Protein AF-A0AAN9AHF3-F1 (afdb_monomer)

Solvent-accessible surface area (backbone atoms only — not comparable to full-atom values): 17669 Å² total; per-residue (Å²): 128,78,60,32,82,36,12,38,41,91,81,60,84,48,74,90,72,57,62,94,90,68,71,60,62,44,14,82,33,26,31,66,82,30,13,76,37,43,30,90,38,18,11,52,75,29,61,89,39,86,40,11,33,41,76,30,71,34,31,43,40,14,20,54,90,47,54,42,42,32,39,46,73,81,27,42,29,54,43,15,82,34,22,32,68,53,30,9,78,40,52,32,88,34,19,11,48,77,30,62,87,42,85,37,10,28,42,73,28,71,32,27,61,82,23,18,66,47,49,54,30,40,53,75,80,29,40,30,47,46,38,92,61,32,31,64,53,30,8,78,35,46,33,90,99,48,81,68,82,57,74,66,82,40,48,47,54,37,42,79,16,25,30,94,85,73,40,80,42,61,57,48,71,53,55,90,75,40,65,69,54,54,99,82,37,30,17,49,32,23,85,90,36,37,44,42,33,39,82,46,77,38,86,59,70,44,40,27,36,50,40,36,38,36,28,24,81,50,94,56,67,44,69,32,39,40,38,38,40,54,76,51,86,91,54,73,71,48,76,45,62,42,78,47,54,54,37,99,42,69,42,78,42,67,52,34,50,78,97,44,94,48,70,48,74,41,81,43,60,59,42,50,34,38,41,34,40,38,31,66,51,74,34,38,33,38,43,40,32,63,42,56,48,89,47,55,72,93,77,63,54,73,63,50,55,46,51,60,46,53,52,69,46,32,75,74,42,56,54,52,60,50,46,57,57,52,58,65,66,74,74,117

Radius of gyration: 30.38 Å; Cα contacts (8 Å, |Δi|>4): 761; chains: 1; bounding box: 94×44×79 Å

Structure (mmCIF, N/CA/C/O backbone):
data_AF-A0AAN9AHF3-F1
#
_entry.id   AF-A0AAN9AHF3-F1
#
loop_
_atom_site.group_PDB
_atom_site.id
_atom_site.type_symbol
_atom_site.label_atom_id
_atom_site.label_alt_id
_atom_site.label_comp_id
_atom_site.label_asym_id
_atom_site.label_entity_id
_atom_site.label_seq_id
_atom_site.pdbx_PDB_ins_code
_atom_site.Cartn_x
_atom_site.Cartn_y
_atom_site.Cartn_z
_atom_site.occupancy
_atom_site.B_iso_or_equiv
_atom_site.auth_seq_id
_atom_site.auth_comp_id
_atom_site.auth_asym_id
_atom_site.auth_atom_id
_atom_site.pdbx_PDB_model_num
ATOM 1 N N . CYS A 1 1 ? 46.904 0.719 -27.835 1.00 70.06 1 CYS A N 1
ATOM 2 C CA . CYS A 1 1 ? 45.548 0.600 -28.401 1.00 70.06 1 CYS A CA 1
ATOM 3 C C . CYS A 1 1 ? 44.937 -0.691 -27.857 1.00 70.06 1 CYS A C 1
ATOM 5 O O . CYS A 1 1 ? 45.588 -1.726 -27.896 1.00 70.06 1 CYS A O 1
ATOM 7 N N . ASN A 1 2 ? 43.781 -0.592 -27.202 1.00 82.88 2 ASN A N 1
ATOM 8 C CA . ASN A 1 2 ? 43.152 -1.644 -26.391 1.00 82.88 2 ASN A CA 1
ATOM 9 C C . ASN A 1 2 ? 41.671 -1.805 -26.774 1.00 82.88 2 ASN A C 1
ATOM 11 O O . ASN A 1 2 ? 40.798 -1.748 -25.913 1.00 82.88 2 ASN A O 1
ATOM 15 N N . CYS A 1 3 ? 41.399 -1.940 -28.075 1.00 87.38 3 CYS A N 1
ATOM 16 C CA . CYS A 1 3 ? 40.040 -2.045 -28.601 1.00 87.38 3 CYS A CA 1
ATOM 17 C C . CYS A 1 3 ? 39.326 -3.317 -28.119 1.00 87.38 3 CYS A C 1
ATOM 19 O O . CYS A 1 3 ? 39.932 -4.384 -28.011 1.00 87.38 3 CYS A O 1
ATOM 21 N N . ASN A 1 4 ? 38.020 -3.217 -27.893 1.00 90.00 4 ASN A N 1
ATOM 22 C CA . ASN A 1 4 ? 37.161 -4.334 -27.546 1.00 90.00 4 ASN A CA 1
ATOM 23 C C . ASN A 1 4 ? 36.843 -5.159 -28.810 1.00 90.00 4 ASN A C 1
ATOM 25 O O . ASN A 1 4 ? 36.233 -4.632 -29.745 1.00 90.00 4 ASN A O 1
ATOM 29 N N . PRO A 1 5 ? 37.191 -6.458 -28.846 1.00 89.19 5 PRO A N 1
ATOM 30 C CA . PRO A 1 5 ? 37.004 -7.302 -30.025 1.00 89.19 5 PRO A CA 1
ATOM 31 C C . PRO A 1 5 ? 35.533 -7.529 -30.401 1.00 89.19 5 PRO A C 1
ATOM 33 O O . PRO A 1 5 ? 35.255 -7.963 -31.514 1.00 89.19 5 PRO A O 1
ATOM 36 N N . ALA A 1 6 ? 34.584 -7.280 -29.492 1.00 91.12 6 ALA A N 1
ATOM 37 C CA . ALA A 1 6 ? 33.159 -7.392 -29.794 1.00 91.12 6 ALA A CA 1
ATOM 38 C C . ALA A 1 6 ? 32.611 -6.171 -30.551 1.00 91.12 6 ALA A C 1
ATOM 40 O O . ALA A 1 6 ? 31.637 -6.304 -31.296 1.00 91.12 6 ALA A O 1
ATOM 41 N N . GLY A 1 7 ? 33.231 -5.003 -30.362 1.00 90.81 7 GLY A N 1
ATOM 42 C CA . GLY A 1 7 ? 32.724 -3.720 -30.839 1.00 90.81 7 GLY A CA 1
ATOM 43 C C . GLY A 1 7 ? 33.473 -3.098 -32.007 1.00 90.81 7 GLY A C 1
ATOM 44 O O . GLY A 1 7 ? 32.988 -2.107 -32.543 1.00 90.81 7 GLY A O 1
ATOM 45 N N . VAL A 1 8 ? 34.610 -3.658 -32.422 1.00 92.00 8 VAL A N 1
ATOM 46 C CA . VAL A 1 8 ? 35.329 -3.235 -33.637 1.00 92.00 8 VAL A CA 1
ATOM 47 C C . VAL A 1 8 ? 34.800 -3.925 -34.891 1.00 92.00 8 VAL A C 1
ATOM 49 O O . VAL A 1 8 ? 34.237 -5.019 -34.813 1.00 92.00 8 VAL A O 1
ATOM 52 N N . LEU A 1 9 ? 34.987 -3.291 -36.049 1.00 88.81 9 LEU A N 1
ATOM 53 C CA . LEU A 1 9 ? 34.708 -3.905 -37.349 1.00 88.81 9 LEU A CA 1
ATOM 54 C C . LEU A 1 9 ? 35.599 -5.137 -37.579 1.00 88.81 9 LEU A C 1
ATOM 56 O O . LEU A 1 9 ? 36.765 -5.150 -37.192 1.00 88.81 9 LEU A O 1
ATOM 60 N N . GLU A 1 10 ? 35.075 -6.163 -38.253 1.00 81.06 10 GLU A N 1
ATOM 61 C CA . GLU A 1 10 ? 35.857 -7.369 -38.583 1.00 81.06 10 GLU A CA 1
ATOM 62 C C . GLU A 1 10 ? 37.023 -7.076 -39.541 1.00 81.06 10 GLU A C 1
ATOM 64 O O . GLU A 1 10 ? 38.026 -7.783 -39.537 1.00 81.06 10 GLU A O 1
ATOM 69 N N . THR A 1 11 ? 36.911 -6.007 -40.333 1.00 80.88 11 THR A N 1
ATOM 70 C CA . THR A 1 11 ? 37.939 -5.530 -41.266 1.00 80.88 11 THR A CA 1
ATOM 71 C C . THR A 1 11 ? 39.082 -4.779 -40.584 1.00 80.88 11 THR A C 1
ATOM 73 O O . THR A 1 11 ? 40.087 -4.489 -41.232 1.00 80.88 11 THR A O 1
ATOM 76 N N . PHE A 1 12 ? 38.960 -4.453 -39.294 1.00 78.62 12 PHE A N 1
ATOM 77 C CA . PHE A 1 12 ? 39.978 -3.703 -38.571 1.00 78.62 12 PHE A CA 1
ATOM 78 C C . PHE A 1 12 ? 41.203 -4.592 -38.306 1.00 78.62 12 PHE A C 1
ATOM 80 O O . PHE A 1 12 ? 41.180 -5.473 -37.446 1.00 78.62 12 PHE A O 1
ATOM 87 N N . ALA A 1 13 ? 42.302 -4.333 -39.024 1.00 67.69 13 ALA A N 1
ATOM 88 C CA . ALA A 1 13 ? 43.541 -5.127 -39.021 1.00 67.69 13 ALA A CA 1
ATOM 89 C C . ALA A 1 13 ? 44.344 -5.090 -37.699 1.00 67.69 13 ALA A C 1
ATOM 91 O O . ALA A 1 13 ? 45.477 -5.577 -37.637 1.00 67.69 13 ALA A O 1
ATOM 92 N N . GLY A 1 14 ? 43.765 -4.521 -36.641 1.00 69.75 14 GLY A N 1
ATOM 93 C CA . GLY A 1 14 ? 44.328 -4.470 -35.303 1.00 69.75 14 GLY A CA 1
ATOM 94 C C . GLY A 1 14 ? 45.298 -3.311 -35.074 1.00 69.75 14 GLY A C 1
ATOM 95 O O . GLY A 1 14 ? 45.835 -2.686 -35.984 1.00 69.75 14 GLY A O 1
ATOM 96 N N . CYS A 1 15 ? 45.560 -3.058 -33.795 1.00 68.62 15 CYS A N 1
ATOM 97 C CA . CYS A 1 15 ? 46.370 -1.944 -33.305 1.00 68.62 15 CYS A CA 1
ATOM 98 C C . CYS A 1 15 ? 47.837 -1.927 -33.779 1.00 68.62 15 CYS A C 1
ATOM 100 O O . CYS A 1 15 ? 48.516 -0.932 -33.558 1.00 68.62 15 CYS A O 1
ATOM 102 N N . GLY A 1 16 ? 48.342 -3.023 -34.357 1.00 67.06 16 GLY A N 1
ATOM 103 C CA . GLY A 1 16 ? 49.704 -3.105 -34.896 1.00 67.06 16 GLY A CA 1
ATOM 104 C C . GLY A 1 16 ? 49.861 -2.482 -36.287 1.00 67.06 16 GLY A C 1
ATOM 105 O O . GLY A 1 16 ? 50.983 -2.208 -36.688 1.00 67.06 16 GLY A O 1
ATOM 106 N N . ASN A 1 17 ? 48.749 -2.246 -36.993 1.00 66.50 17 ASN A N 1
ATOM 107 C CA . ASN A 1 17 ? 48.723 -1.715 -38.360 1.00 66.50 17 ASN A CA 1
ATOM 108 C C . ASN A 1 17 ? 48.034 -0.341 -38.461 1.00 66.50 17 ASN A C 1
ATOM 110 O O . ASN A 1 17 ? 47.921 0.203 -39.556 1.00 66.50 17 ASN A O 1
ATOM 114 N N . ALA A 1 18 ? 47.544 0.203 -37.342 1.00 65.50 18 ALA A N 1
ATOM 115 C CA . ALA A 1 18 ? 46.844 1.483 -37.313 1.00 65.50 18 ALA A CA 1
ATOM 116 C C . ALA A 1 18 ? 47.847 2.662 -37.307 1.00 65.50 18 ALA A C 1
ATOM 118 O O . ALA A 1 18 ? 48.801 2.626 -36.523 1.00 65.50 18 ALA A O 1
ATOM 119 N N . PRO A 1 19 ? 47.648 3.702 -38.139 1.00 68.12 19 PRO A N 1
ATOM 120 C CA . PRO A 1 19 ? 48.419 4.942 -38.107 1.00 68.12 19 PRO A CA 1
ATOM 121 C C . PRO A 1 19 ? 48.440 5.604 -36.723 1.00 68.12 19 PRO A C 1
ATOM 123 O O . PRO A 1 19 ? 47.479 5.546 -35.951 1.00 68.12 19 PRO A O 1
ATOM 126 N N . GLU A 1 20 ? 49.545 6.281 -36.412 1.00 63.53 20 GLU A N 1
ATOM 127 C CA . GLU A 1 20 ? 49.699 7.011 -35.157 1.00 63.53 20 GLU A CA 1
ATOM 128 C C . GLU A 1 20 ? 48.687 8.170 -35.084 1.00 63.53 20 GLU A C 1
ATOM 130 O O . GLU A 1 20 ? 48.703 9.081 -35.908 1.00 63.53 20 GLU A O 1
ATOM 135 N N . GLY A 1 21 ? 47.782 8.119 -34.101 1.00 68.31 21 GLY A N 1
ATOM 136 C CA . GLY A 1 21 ? 46.715 9.110 -33.911 1.00 68.31 21 GLY A CA 1
ATOM 137 C C . GLY A 1 21 ? 45.303 8.626 -34.256 1.00 68.31 21 GLY A C 1
ATOM 138 O O . GLY A 1 21 ? 44.343 9.315 -33.906 1.00 68.31 21 GLY A O 1
ATOM 139 N N . GLU A 1 22 ? 45.144 7.441 -34.854 1.00 70.06 22 GLU A N 1
ATOM 140 C CA . GLU A 1 22 ? 43.821 6.878 -35.152 1.00 70.06 22 GLU A CA 1
ATOM 141 C C . GLU A 1 22 ? 43.192 6.137 -33.957 1.00 70.06 22 GLU A C 1
ATOM 143 O O . GLU A 1 22 ? 43.856 5.479 -33.149 1.00 70.06 22 GLU A O 1
ATOM 148 N N . LEU A 1 23 ? 41.870 6.284 -33.824 1.00 72.69 23 LEU A N 1
ATOM 149 C CA . LEU A 1 23 ? 41.037 5.592 -32.837 1.00 72.69 23 LEU A CA 1
ATOM 150 C C . LEU A 1 23 ? 40.563 4.237 -33.390 1.00 72.69 23 LEU A C 1
ATOM 152 O O . LEU A 1 23 ? 40.597 4.004 -34.591 1.00 72.69 23 LEU A O 1
ATOM 156 N N . CYS A 1 24 ? 40.096 3.343 -32.513 1.00 85.69 24 CYS A N 1
ATOM 157 C CA . CYS A 1 24 ? 39.487 2.077 -32.928 1.00 85.69 24 CYS A CA 1
ATOM 158 C C . CYS A 1 24 ? 38.289 2.317 -33.868 1.00 85.69 24 CYS A C 1
ATOM 160 O O . CYS A 1 24 ? 37.426 3.143 -33.561 1.00 85.69 24 CYS A O 1
ATOM 162 N N . GLU A 1 25 ? 38.186 1.554 -34.958 1.00 88.44 25 GLU A N 1
ATOM 163 C CA . GLU A 1 25 ? 37.017 1.601 -35.843 1.00 88.44 25 GLU A CA 1
ATOM 164 C C . GLU A 1 25 ? 35.867 0.765 -35.271 1.00 88.44 25 GLU A C 1
ATOM 166 O O . GLU A 1 25 ? 35.859 -0.468 -35.344 1.00 88.44 25 GLU A O 1
ATOM 171 N N . CYS A 1 26 ? 34.893 1.443 -34.666 1.00 91.38 26 CYS A N 1
ATOM 172 C CA . CYS A 1 26 ? 33.755 0.791 -34.030 1.00 91.38 26 CYS A CA 1
ATOM 173 C C . CYS A 1 26 ? 32.670 0.389 -35.036 1.00 91.38 26 CYS A C 1
ATOM 175 O O . CYS A 1 26 ? 32.407 1.096 -36.009 1.00 91.38 26 CYS A O 1
ATOM 177 N N . LYS A 1 27 ? 31.968 -0.709 -34.737 1.00 94.12 27 LYS A N 1
ATOM 178 C CA . LYS A 1 27 ? 30.713 -1.083 -35.397 1.00 94.12 27 LYS A CA 1
ATOM 179 C C . LYS A 1 27 ? 29.675 0.035 -35.250 1.00 94.12 27 LYS A C 1
ATOM 181 O O . LYS A 1 27 ? 29.710 0.816 -34.299 1.00 94.12 27 LYS A O 1
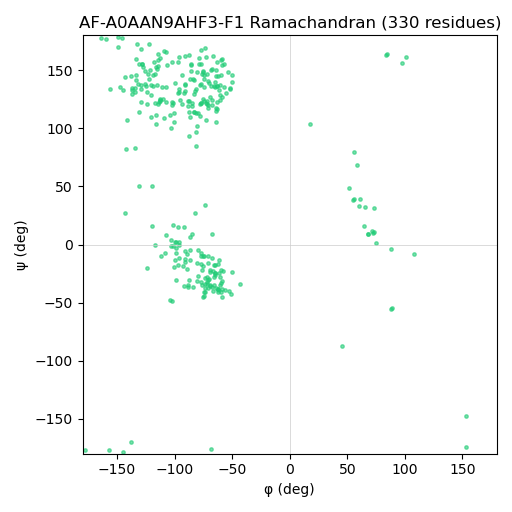ATOM 186 N N . GLU A 1 28 ? 28.716 0.083 -36.171 1.00 95.00 28 GLU A N 1
ATOM 187 C CA . GLU A 1 28 ? 27.787 1.212 -36.333 1.00 95.00 28 GLU A CA 1
ATOM 188 C C . GLU A 1 28 ? 27.047 1.618 -35.046 1.00 95.00 28 GLU A C 1
ATOM 190 O O . GLU A 1 28 ? 26.894 2.809 -34.775 1.00 95.00 28 GLU A O 1
ATOM 195 N N . ARG A 1 29 ? 26.617 0.650 -34.224 1.00 95.56 29 ARG A N 1
ATOM 196 C CA . ARG A 1 29 ? 25.853 0.897 -32.984 1.00 95.56 29 ARG A CA 1
ATOM 197 C C . ARG A 1 29 ? 26.723 0.915 -31.729 1.00 95.56 29 ARG A C 1
ATOM 199 O O . ARG A 1 29 ? 26.210 0.850 -30.615 1.00 95.56 29 ARG A O 1
ATOM 206 N N . VAL A 1 30 ? 28.035 1.025 -31.902 1.00 95.19 30 VAL A N 1
ATOM 207 C CA . VAL A 1 30 ? 29.039 1.007 -30.836 1.00 95.19 30 VAL A CA 1
ATOM 208 C C . VAL A 1 30 ? 29.737 2.370 -30.766 1.00 95.19 30 VAL A C 1
ATOM 210 O O . VAL A 1 30 ? 29.807 3.124 -31.741 1.00 95.19 30 VAL A O 1
ATOM 213 N N . THR A 1 31 ? 30.191 2.737 -29.575 1.00 93.62 31 THR A N 1
ATOM 214 C CA . THR A 1 31 ? 30.882 3.984 -29.253 1.00 93.62 31 THR A CA 1
ATOM 215 C C . THR A 1 31 ? 31.933 3.751 -28.164 1.00 93.62 31 THR A C 1
ATOM 217 O O . THR A 1 31 ? 32.085 2.650 -27.630 1.00 93.62 31 THR A O 1
ATOM 220 N N . GLY A 1 32 ? 32.666 4.807 -27.822 1.00 91.12 32 GLY A N 1
ATOM 221 C CA . GLY A 1 32 ? 33.765 4.771 -26.865 1.00 91.12 32 GLY A CA 1
ATOM 222 C C . GLY A 1 32 ? 35.122 4.648 -27.549 1.00 91.12 32 GLY A C 1
ATOM 223 O O . GLY A 1 32 ? 35.248 4.160 -28.669 1.00 91.12 32 GLY A O 1
ATOM 224 N N . ARG A 1 33 ? 36.167 5.098 -26.849 1.00 87.94 33 ARG A N 1
ATOM 225 C CA . ARG A 1 33 ? 37.536 5.170 -27.388 1.00 87.94 33 ARG A CA 1
ATOM 226 C C . ARG A 1 33 ? 38.097 3.800 -27.781 1.00 87.94 33 ARG A C 1
ATOM 228 O O . ARG A 1 33 ? 39.000 3.718 -28.606 1.00 87.94 33 ARG A O 1
ATOM 235 N N . ILE A 1 34 ? 37.564 2.751 -27.161 1.00 89.94 34 ILE A N 1
ATOM 236 C CA . ILE A 1 34 ? 37.951 1.360 -27.371 1.00 89.94 34 ILE A CA 1
ATOM 237 C C . ILE A 1 34 ? 36.785 0.503 -27.881 1.00 89.94 34 ILE A C 1
ATOM 239 O O . ILE A 1 34 ? 36.878 -0.717 -27.831 1.00 89.94 34 ILE A O 1
ATOM 243 N N . CYS A 1 35 ? 35.697 1.106 -28.371 1.00 92.44 35 CYS A N 1
ATOM 244 C CA . CYS A 1 35 ? 34.511 0.396 -28.867 1.00 92.44 35 CYS A CA 1
ATOM 245 C C . CYS A 1 35 ? 33.882 -0.573 -27.849 1.00 92.44 35 CYS A C 1
ATOM 247 O O . CYS A 1 35 ? 33.477 -1.682 -28.189 1.00 92.44 35 CYS A O 1
ATOM 249 N N . ASP A 1 36 ? 33.840 -0.184 -26.579 1.00 92.62 36 ASP A N 1
ATOM 250 C CA . ASP A 1 36 ? 33.355 -0.998 -25.463 1.00 92.62 36 ASP A CA 1
ATOM 251 C C . ASP A 1 36 ? 31.916 -0.687 -25.038 1.00 92.62 36 ASP A C 1
ATOM 253 O O . ASP A 1 36 ? 31.374 -1.404 -24.200 1.00 92.62 36 ASP A O 1
ATOM 257 N N . LYS A 1 37 ? 31.296 0.358 -25.599 1.00 94.50 37 LYS A N 1
ATOM 258 C CA . LYS A 1 37 ? 29.969 0.836 -25.192 1.00 94.50 37 LYS A CA 1
ATOM 259 C C . LYS A 1 37 ? 29.005 0.858 -26.361 1.00 94.50 37 LYS A C 1
ATOM 261 O O . LYS A 1 37 ? 29.391 1.172 -27.481 1.00 94.50 37 LYS A O 1
ATOM 266 N N . CYS A 1 38 ? 27.733 0.596 -26.104 1.00 96.00 38 CYS A N 1
ATOM 267 C CA . CYS A 1 38 ? 26.701 0.812 -27.109 1.00 96.00 38 CYS A CA 1
ATOM 268 C C . CYS A 1 38 ? 26.400 2.309 -27.264 1.00 96.00 38 CYS A C 1
ATOM 270 O O . CYS A 1 38 ? 26.518 3.090 -26.317 1.00 96.00 38 CYS A O 1
ATOM 272 N N . ARG A 1 39 ? 26.029 2.728 -28.478 1.00 95.31 39 ARG A N 1
ATOM 273 C CA . ARG A 1 39 ? 25.460 4.063 -28.704 1.00 95.31 39 ARG A CA 1
ATOM 274 C C . ARG A 1 39 ? 24.128 4.196 -27.947 1.00 95.31 39 ARG A C 1
ATOM 276 O O . ARG A 1 39 ? 23.486 3.177 -27.694 1.00 95.31 39 ARG A O 1
ATOM 283 N N . PRO A 1 40 ? 23.679 5.425 -27.620 1.00 93.50 40 PRO A N 1
ATOM 284 C CA . PRO A 1 40 ? 22.336 5.635 -27.081 1.00 93.50 40 PRO A CA 1
ATOM 285 C C . PRO A 1 40 ? 21.278 4.936 -27.945 1.00 93.50 40 PRO A C 1
ATOM 287 O O . PRO A 1 40 ? 21.434 4.899 -29.165 1.00 93.50 40 PRO A O 1
ATOM 290 N N . LEU A 1 41 ? 20.217 4.424 -27.311 1.00 93.62 41 LEU A N 1
ATOM 291 C CA . LEU A 1 41 ? 19.159 3.585 -27.910 1.00 93.62 41 LEU A CA 1
ATOM 292 C C . LEU A 1 41 ? 19.554 2.122 -28.206 1.00 93.62 41 LEU A C 1
ATOM 294 O O . LEU A 1 41 ? 18.711 1.352 -28.670 1.00 93.62 41 LEU A O 1
ATOM 298 N N . PHE A 1 42 ? 20.788 1.706 -27.892 1.00 95.88 42 PHE A N 1
ATOM 299 C CA . PHE A 1 42 ? 21.261 0.336 -28.104 1.00 95.88 42 PHE A CA 1
ATOM 300 C C . PHE A 1 42 ? 21.891 -0.286 -26.847 1.00 95.88 42 PHE A C 1
ATOM 302 O O . PHE A 1 42 ? 22.412 0.421 -25.987 1.00 95.88 42 PHE A O 1
ATOM 309 N N . TRP A 1 43 ? 21.879 -1.617 -26.759 1.00 96.44 43 TRP A N 1
ATOM 310 C CA . TRP A 1 43 ? 22.406 -2.403 -25.632 1.00 96.44 43 TRP A CA 1
ATOM 311 C C . TRP A 1 43 ? 22.941 -3.768 -26.096 1.00 96.44 43 TRP A C 1
ATOM 313 O O . TRP A 1 43 ? 22.861 -4.093 -27.281 1.00 96.44 43 TRP A O 1
ATOM 323 N N . ASN A 1 44 ? 23.474 -4.572 -25.168 1.00 95.38 44 ASN A N 1
ATOM 324 C CA . ASN A 1 44 ? 23.900 -5.959 -25.416 1.00 95.38 44 ASN A CA 1
ATOM 325 C C . ASN A 1 44 ? 24.972 -6.065 -26.518 1.00 95.38 44 ASN A C 1
ATOM 327 O O . ASN A 1 44 ? 24.731 -6.573 -27.613 1.00 95.38 44 ASN A O 1
ATOM 331 N N . LEU A 1 45 ? 26.175 -5.559 -26.227 1.00 95.75 45 LEU A N 1
ATOM 332 C CA . LEU A 1 45 ? 27.314 -5.637 -27.142 1.00 95.75 45 LEU A CA 1
ATOM 333 C C . LEU A 1 45 ? 27.734 -7.098 -27.381 1.00 95.75 45 LEU A C 1
ATOM 335 O O . LEU A 1 45 ? 28.251 -7.762 -26.481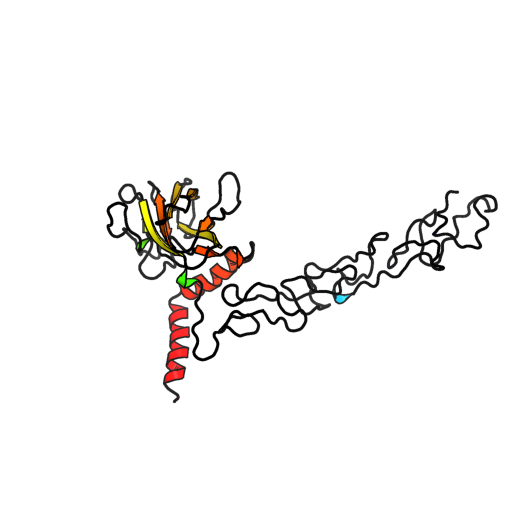 1.00 95.75 45 LEU A O 1
ATOM 339 N N . GLN A 1 46 ? 27.584 -7.575 -28.616 1.00 93.50 46 GLN A N 1
ATOM 340 C CA . GLN A 1 46 ? 27.901 -8.946 -29.009 1.00 93.50 46 GLN A CA 1
ATOM 341 C C . GLN A 1 46 ? 28.875 -9.000 -30.183 1.00 93.50 46 GLN A C 1
ATOM 343 O O . GLN A 1 46 ? 28.708 -8.335 -31.207 1.00 93.50 46 GLN A O 1
ATOM 348 N N . LYS A 1 47 ? 29.870 -9.890 -30.081 1.00 90.81 47 LYS A N 1
ATOM 349 C CA . LYS A 1 47 ? 30.843 -10.112 -31.160 1.00 90.81 47 LYS A CA 1
ATOM 350 C C . LYS A 1 47 ? 30.167 -10.578 -32.453 1.00 90.81 47 LYS A C 1
ATOM 352 O O . LYS A 1 47 ? 30.526 -10.083 -33.515 1.00 90.81 47 LYS A O 1
ATOM 357 N N . GLY A 1 48 ? 29.179 -11.468 -32.342 1.00 90.06 48 GLY A N 1
ATOM 358 C CA . GLY A 1 48 ? 28.443 -12.026 -33.480 1.00 90.06 48 GLY A CA 1
ATOM 359 C C . GLY A 1 48 ? 27.421 -11.083 -34.120 1.00 90.06 48 GLY A C 1
ATOM 360 O O . GLY A 1 48 ? 26.906 -11.404 -35.184 1.00 90.06 48 GLY A O 1
ATOM 361 N N . ASN A 1 49 ? 27.125 -9.928 -33.511 1.00 92.50 49 ASN A N 1
ATOM 362 C CA . ASN A 1 49 ? 26.236 -8.932 -34.102 1.00 92.50 49 ASN A CA 1
ATOM 363 C C . ASN A 1 49 ? 27.047 -8.030 -35.058 1.00 92.50 49 ASN A C 1
ATOM 365 O O . ASN A 1 49 ? 27.960 -7.341 -34.582 1.00 92.50 49 ASN A O 1
ATOM 369 N N . PRO A 1 50 ? 26.738 -7.977 -36.372 1.00 92.06 50 PRO A N 1
ATOM 370 C CA . PRO A 1 50 ? 27.460 -7.135 -37.335 1.00 92.06 50 PRO A CA 1
ATOM 371 C C . PRO A 1 50 ? 27.428 -5.643 -36.981 1.00 92.06 50 PRO A C 1
ATOM 373 O O . PRO A 1 50 ? 28.389 -4.920 -37.224 1.00 92.06 50 PRO A O 1
ATOM 376 N N . LEU A 1 51 ? 26.345 -5.195 -36.341 1.00 94.19 51 LEU A N 1
ATOM 377 C CA . LEU A 1 51 ? 26.164 -3.816 -35.884 1.00 94.19 51 LEU A CA 1
ATOM 378 C C . LEU A 1 51 ? 26.702 -3.591 -34.460 1.00 94.19 51 LEU A C 1
ATOM 380 O O . LEU A 1 51 ? 26.779 -2.454 -33.996 1.00 94.19 51 LEU A O 1
ATOM 384 N N . GLY A 1 52 ? 27.089 -4.665 -33.770 1.00 94.81 52 GLY A N 1
ATOM 385 C CA . GLY A 1 52 ? 27.655 -4.674 -32.424 1.00 94.81 52 GLY A CA 1
ATOM 386 C C . GLY A 1 52 ? 26.594 -4.743 -31.333 1.00 94.81 52 GLY A C 1
ATOM 387 O O . GLY A 1 52 ? 26.623 -5.675 -30.536 1.00 94.81 52 GLY A O 1
ATOM 388 N N . CYS A 1 53 ? 25.646 -3.806 -31.325 1.00 96.50 53 CYS A N 1
ATOM 389 C CA . CYS A 1 53 ? 24.594 -3.719 -30.306 1.00 96.50 53 CYS A CA 1
ATOM 390 C C . CYS A 1 53 ? 23.180 -3.888 -30.885 1.00 96.50 53 CYS A C 1
ATOM 392 O O . CYS A 1 53 ? 22.919 -3.655 -32.071 1.00 96.50 53 CYS A O 1
ATOM 394 N N . GLU A 1 54 ? 22.254 -4.297 -30.027 1.00 95.25 54 GLU A N 1
ATOM 395 C CA . GLU A 1 54 ? 20.834 -4.495 -30.318 1.00 95.25 54 GLU A CA 1
ATOM 396 C C . GLU A 1 54 ? 20.006 -3.278 -29.906 1.00 95.25 54 GLU A C 1
ATOM 398 O O . GLU A 1 54 ? 20.418 -2.494 -29.058 1.00 95.25 54 GLU A O 1
ATOM 403 N N . ASP A 1 55 ? 18.832 -3.107 -30.512 1.00 95.25 55 ASP A N 1
ATOM 404 C CA . ASP A 1 55 ? 17.926 -2.002 -30.185 1.00 95.25 55 ASP A CA 1
ATOM 405 C C . ASP A 1 55 ? 17.303 -2.183 -28.791 1.00 95.25 55 ASP A C 1
ATOM 407 O O . ASP A 1 55 ? 16.911 -3.293 -28.400 1.00 95.25 55 ASP A O 1
ATOM 411 N N . CYS A 1 56 ? 17.200 -1.091 -28.031 1.00 95.19 56 CYS A N 1
ATOM 412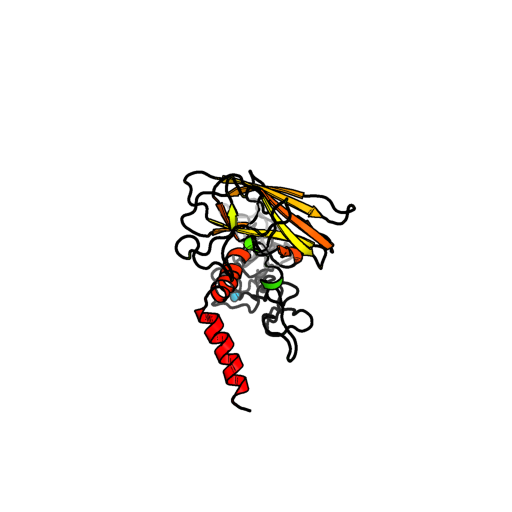 C CA . CYS A 1 56 ? 16.549 -1.092 -26.725 1.00 95.19 56 CYS A CA 1
ATOM 413 C C . CYS A 1 56 ? 15.082 -1.541 -26.822 1.00 95.19 56 CYS A C 1
ATOM 415 O O . CYS A 1 56 ? 14.641 -2.385 -26.032 1.00 95.19 56 CYS A O 1
ATOM 417 N N . GLY A 1 57 ? 14.331 -1.024 -27.798 1.00 95.19 57 GLY A N 1
ATOM 418 C CA . GLY A 1 57 ? 12.902 -1.280 -27.965 1.00 95.19 57 GLY A CA 1
ATOM 419 C C . GLY A 1 57 ? 12.036 -0.726 -26.829 1.00 95.19 57 GLY A C 1
ATOM 420 O O . GLY A 1 57 ? 11.044 -1.359 -26.471 1.00 95.19 57 GLY A O 1
ATOM 421 N N . CYS A 1 58 ? 12.427 0.396 -26.218 1.00 96.19 58 CYS A N 1
ATOM 422 C CA . CYS A 1 58 ? 11.641 1.037 -25.163 1.00 96.19 58 CYS A CA 1
ATOM 423 C C . CYS A 1 58 ? 10.335 1.621 -25.722 1.00 96.19 58 CYS A C 1
ATOM 425 O O . CYS A 1 58 ? 10.340 2.301 -26.746 1.00 96.19 58 CYS A O 1
ATOM 427 N N . SER A 1 59 ? 9.227 1.417 -25.015 1.00 95.81 59 SER A N 1
ATOM 428 C CA . SER A 1 59 ? 7.954 2.080 -25.291 1.00 95.81 59 SER A CA 1
ATOM 429 C C . SER A 1 59 ? 8.033 3.550 -24.888 1.00 95.81 59 SER A C 1
ATOM 431 O O . SER A 1 59 ? 8.303 3.856 -23.726 1.00 95.81 59 SER A O 1
ATOM 433 N N . THR A 1 60 ? 7.769 4.472 -25.814 1.00 93.94 60 THR A N 1
ATOM 434 C CA . THR A 1 60 ? 7.767 5.918 -25.529 1.00 93.94 60 THR A CA 1
ATOM 435 C C . THR A 1 60 ? 6.694 6.279 -24.505 1.00 93.94 60 THR A C 1
ATOM 437 O O . THR A 1 60 ? 6.967 7.031 -23.571 1.00 93.94 60 THR A O 1
ATOM 440 N N . ALA A 1 61 ? 5.519 5.646 -24.597 1.00 94.75 61 ALA A N 1
ATOM 441 C CA . ALA A 1 61 ? 4.400 5.880 -23.691 1.00 94.75 61 ALA A CA 1
ATOM 442 C C . ALA A 1 61 ? 4.733 5.561 -22.226 1.00 94.75 61 ALA A C 1
ATOM 4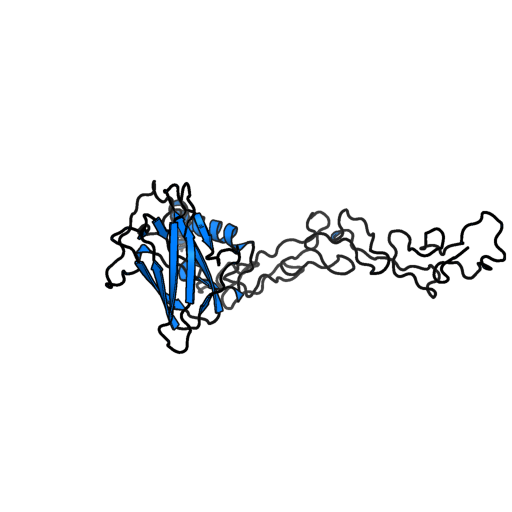44 O O . ALA A 1 61 ? 4.265 6.247 -21.316 1.00 94.75 61 ALA A O 1
ATOM 445 N N . GLY A 1 62 ? 5.556 4.538 -21.989 1.00 94.94 62 GLY A N 1
ATOM 446 C CA . GLY A 1 62 ? 5.926 4.098 -20.648 1.00 94.94 62 GLY A CA 1
ATOM 447 C C . GLY A 1 62 ? 7.303 4.546 -20.174 1.00 94.94 62 GLY A C 1
ATOM 448 O O . GLY A 1 62 ? 7.665 4.236 -19.043 1.00 94.94 62 GLY A O 1
ATOM 449 N N . THR A 1 63 ? 8.062 5.272 -20.996 1.00 95.75 63 THR A N 1
ATOM 450 C CA . THR A 1 63 ? 9.426 5.722 -20.682 1.00 95.75 63 THR A CA 1
ATOM 451 C C . THR A 1 63 ? 9.419 7.177 -20.217 1.00 95.75 63 THR A C 1
ATOM 453 O O . THR A 1 63 ? 8.701 8.018 -20.761 1.00 95.75 63 THR A O 1
ATOM 456 N N . VAL A 1 64 ? 10.214 7.501 -19.197 1.00 93.19 64 VAL A N 1
ATOM 457 C CA . VAL A 1 64 ? 10.321 8.869 -18.671 1.00 93.19 64 VAL A CA 1
ATOM 458 C C . VAL A 1 64 ? 10.834 9.809 -19.764 1.00 93.19 64 VAL A C 1
ATOM 460 O O . VAL A 1 64 ? 11.876 9.573 -20.372 1.00 93.19 64 VAL A O 1
ATOM 463 N N . GLY A 1 65 ? 10.079 10.876 -20.033 1.00 88.19 65 GLY A N 1
ATOM 464 C CA . GLY A 1 65 ? 10.408 11.856 -21.071 1.00 88.19 65 GLY A CA 1
ATOM 465 C C . GLY A 1 65 ? 10.323 11.332 -22.510 1.00 88.19 65 GLY A C 1
ATOM 466 O O . GLY A 1 65 ? 10.767 12.030 -23.414 1.00 88.19 65 GLY A O 1
ATOM 467 N N . GLY A 1 66 ? 9.796 10.120 -22.738 1.00 86.12 66 GLY A N 1
ATOM 468 C CA . GLY A 1 66 ? 9.657 9.532 -24.077 1.00 86.12 66 GLY A CA 1
ATOM 469 C C . GLY A 1 66 ? 10.982 9.165 -24.761 1.00 86.12 66 GLY A C 1
ATOM 470 O O . GLY A 1 66 ? 10.988 8.815 -25.939 1.00 86.12 66 GLY A O 1
ATOM 471 N N . ILE A 1 67 ? 12.112 9.230 -24.048 1.00 87.56 67 ILE A N 1
ATOM 472 C CA . ILE A 1 67 ? 13.441 8.956 -24.606 1.00 87.56 67 ILE A CA 1
ATOM 473 C C . ILE A 1 67 ? 13.718 7.455 -24.521 1.00 87.56 67 ILE A C 1
ATOM 475 O O . ILE A 1 67 ? 13.974 6.939 -23.439 1.00 87.56 67 ILE A O 1
ATOM 479 N N . ALA A 1 68 ? 13.742 6.759 -25.659 1.00 88.62 68 ALA A N 1
ATOM 480 C CA . ALA A 1 68 ? 13.909 5.303 -25.741 1.00 88.62 68 ALA A CA 1
ATOM 481 C C . ALA A 1 68 ? 15.339 4.780 -25.447 1.00 88.62 68 ALA A C 1
ATOM 483 O O . ALA A 1 68 ? 15.791 3.799 -26.038 1.00 88.62 68 ALA A O 1
ATOM 484 N N . THR A 1 69 ? 16.070 5.433 -24.541 1.00 92.56 69 THR A N 1
ATOM 485 C CA . THR A 1 69 ? 17.394 4.999 -24.078 1.00 92.56 69 THR A CA 1
ATOM 486 C C . THR A 1 69 ? 17.244 3.948 -22.981 1.00 92.56 69 THR A C 1
ATOM 488 O O . THR A 1 69 ? 16.376 4.055 -22.114 1.00 92.56 69 THR A O 1
ATOM 491 N N . CYS A 1 70 ? 18.123 2.951 -22.993 1.00 94.62 70 CYS A N 1
ATOM 492 C CA . CYS A 1 70 ? 18.193 1.910 -21.981 1.00 94.62 70 CYS A CA 1
ATOM 493 C C . CYS A 1 70 ? 19.619 1.747 -21.448 1.00 94.62 70 CYS A C 1
ATOM 495 O O . CYS A 1 70 ? 20.572 2.305 -21.996 1.00 94.62 70 CYS A O 1
ATOM 497 N N . ASP A 1 71 ? 19.751 0.996 -20.361 1.00 94.88 71 ASP A N 1
ATOM 498 C CA . ASP A 1 71 ? 21.040 0.577 -19.821 1.00 94.88 71 ASP A CA 1
ATOM 499 C C . ASP A 1 71 ? 21.809 -0.290 -20.835 1.00 94.88 71 ASP A C 1
ATOM 501 O O . ASP A 1 71 ? 21.258 -1.222 -21.423 1.00 94.88 71 ASP A O 1
ATOM 505 N N . ASP A 1 72 ? 23.091 0.012 -21.037 1.00 91.06 72 ASP A N 1
ATOM 506 C CA . ASP A 1 72 ? 23.916 -0.552 -22.113 1.00 91.06 72 ASP A CA 1
ATOM 507 C C . ASP A 1 72 ? 24.183 -2.060 -21.960 1.00 91.06 72 ASP A C 1
ATOM 509 O O . ASP A 1 72 ? 24.445 -2.753 -22.949 1.00 91.06 72 ASP A O 1
ATOM 513 N N . LYS A 1 73 ? 24.077 -2.589 -20.736 1.00 90.12 73 LYS A N 1
ATOM 514 C CA . LYS A 1 73 ? 24.325 -4.000 -20.412 1.00 90.12 73 LYS A CA 1
ATOM 515 C C . LYS A 1 73 ? 23.041 -4.795 -20.235 1.00 90.12 73 LYS A C 1
ATOM 517 O O . LYS A 1 73 ? 22.917 -5.884 -20.786 1.00 90.12 73 LYS A O 1
ATOM 522 N N . THR A 1 74 ? 22.106 -4.276 -19.449 1.00 93.69 74 THR A N 1
ATOM 523 C CA . THR A 1 74 ? 20.863 -4.975 -19.083 1.00 93.69 74 THR A CA 1
ATOM 524 C C . THR A 1 74 ? 19.733 -4.725 -20.075 1.00 93.69 74 THR A C 1
ATOM 526 O O . THR A 1 74 ? 18.774 -5.495 -20.126 1.00 93.69 74 THR A O 1
ATOM 529 N N . GLY A 1 75 ? 19.819 -3.642 -20.852 1.00 94.88 75 GLY A N 1
ATOM 530 C CA . GLY A 1 75 ? 18.762 -3.228 -21.764 1.00 94.88 75 GLY A CA 1
ATOM 531 C C . GLY A 1 75 ? 17.528 -2.679 -21.063 1.00 94.88 75 GLY A C 1
ATOM 532 O O . GLY A 1 75 ? 16.488 -2.556 -21.712 1.00 94.88 75 GLY A O 1
ATOM 533 N N . GLN A 1 76 ? 17.596 -2.400 -19.758 1.00 96.12 76 GLN A N 1
ATOM 534 C CA . GLN A 1 76 ? 16.474 -1.877 -18.985 1.00 96.12 76 GLN A CA 1
ATOM 535 C C . GLN A 1 76 ? 16.212 -0.414 -19.350 1.00 96.12 76 GLN A C 1
ATOM 537 O O . GLN A 1 76 ? 17.086 0.441 -19.218 1.00 96.12 76 GLN A O 1
ATOM 542 N N . CYS A 1 77 ? 14.995 -0.131 -19.804 1.00 96.31 77 CYS A N 1
ATOM 543 C CA . CYS A 1 77 ? 14.521 1.214 -20.101 1.00 96.31 77 CYS A CA 1
ATOM 544 C C . CYS A 1 77 ? 14.125 1.964 -18.817 1.00 96.31 77 CYS A C 1
ATOM 546 O O . CYS A 1 77 ? 13.750 1.356 -17.808 1.00 96.31 77 CYS A O 1
ATOM 548 N N . PHE A 1 78 ? 14.169 3.296 -18.862 1.00 94.75 78 PHE A N 1
ATOM 549 C CA . PHE A 1 78 ? 13.805 4.155 -17.731 1.00 94.75 78 PHE A CA 1
ATOM 550 C C . PHE A 1 78 ? 12.285 4.342 -17.639 1.00 94.75 78 PHE A C 1
ATOM 552 O O . PHE A 1 78 ? 11.731 5.307 -18.163 1.00 94.75 78 PHE A O 1
ATOM 559 N N . CYS A 1 79 ? 11.595 3.405 -16.990 1.00 96.44 79 CYS A N 1
ATOM 560 C CA . CYS A 1 79 ? 10.133 3.401 -16.948 1.00 96.44 79 CYS A CA 1
ATOM 561 C C . CYS A 1 79 ? 9.544 4.509 -16.067 1.00 96.44 79 CYS A C 1
ATOM 563 O O . CYS A 1 79 ? 10.099 4.862 -15.024 1.00 96.44 79 CYS A O 1
ATOM 565 N N . LYS A 1 80 ? 8.374 5.021 -16.467 1.00 96.25 80 LYS A N 1
ATOM 566 C CA . LYS A 1 80 ? 7.508 5.855 -15.627 1.00 96.25 80 LYS A CA 1
ATOM 567 C C . LYS A 1 80 ? 7.095 5.079 -14.371 1.00 96.25 80 LYS A C 1
ATOM 569 O O . LYS A 1 80 ? 7.128 3.849 -14.341 1.00 96.25 80 LYS A O 1
ATOM 574 N N . LYS A 1 81 ? 6.696 5.810 -13.325 1.00 95.38 81 LYS A N 1
ATOM 575 C CA . LYS A 1 81 ? 6.482 5.266 -11.972 1.00 95.38 81 LYS A CA 1
ATOM 576 C C . LYS A 1 81 ? 5.585 4.024 -11.944 1.00 95.38 81 LYS A C 1
ATOM 578 O O . LYS A 1 81 ? 5.934 3.068 -11.251 1.00 95.38 81 LYS A O 1
ATOM 583 N N . ASP A 1 82 ? 4.495 4.023 -12.706 1.00 96.00 82 ASP A N 1
ATOM 584 C CA . ASP A 1 82 ? 3.459 2.986 -12.648 1.00 96.00 82 ASP A CA 1
ATOM 585 C C . ASP A 1 82 ? 3.555 1.967 -13.794 1.00 96.00 82 ASP A C 1
ATOM 587 O O . ASP A 1 82 ? 2.628 1.196 -14.048 1.00 96.00 82 ASP A O 1
ATOM 591 N N . VAL A 1 83 ? 4.709 1.935 -14.460 1.00 96.62 83 VAL A N 1
ATOM 592 C CA . VAL A 1 83 ? 5.031 1.063 -15.591 1.00 96.62 83 VAL A CA 1
ATOM 593 C C . VAL A 1 83 ? 6.209 0.166 -15.209 1.00 96.62 83 VAL A C 1
ATOM 595 O O . VAL A 1 83 ? 7.101 0.568 -14.461 1.00 96.62 83 VAL A O 1
ATOM 598 N N . PHE A 1 84 ? 6.223 -1.067 -15.701 1.00 94.06 84 PHE A N 1
ATOM 599 C CA . PHE A 1 84 ? 7.320 -2.016 -15.522 1.00 94.06 84 PHE A CA 1
ATOM 600 C C . PHE A 1 84 ? 7.616 -2.767 -16.830 1.00 94.06 84 PHE A C 1
ATOM 602 O O . PHE A 1 84 ? 7.106 -2.391 -17.888 1.00 94.06 84 PHE A O 1
ATOM 609 N N . SER A 1 85 ? 8.453 -3.810 -16.746 1.00 95.25 85 SER A N 1
ATOM 610 C CA . SER A 1 85 ? 9.128 -4.555 -17.827 1.00 95.25 85 SER A CA 1
ATOM 611 C C . SER A 1 85 ? 10.427 -3.905 -18.321 1.00 95.25 85 SER A C 1
ATOM 613 O O . SER A 1 85 ? 10.674 -2.714 -18.119 1.00 95.25 85 SER A O 1
ATOM 615 N N . ARG A 1 86 ? 11.249 -4.690 -19.032 1.00 95.44 86 ARG A N 1
ATOM 616 C CA . ARG A 1 86 ? 12.484 -4.205 -19.671 1.00 95.44 86 ARG A CA 1
ATOM 617 C C . ARG A 1 86 ? 12.215 -3.043 -20.627 1.00 95.44 86 ARG A C 1
ATOM 619 O O . ARG A 1 86 ? 13.009 -2.113 -20.687 1.00 95.44 86 ARG A O 1
ATOM 626 N N . ARG A 1 87 ? 11.102 -3.110 -21.366 1.00 96.19 87 ARG A N 1
ATOM 627 C CA . ARG A 1 87 ? 10.729 -2.169 -22.433 1.00 96.19 87 ARG A CA 1
ATOM 628 C C . ARG A 1 87 ? 9.729 -1.101 -21.986 1.00 96.19 87 ARG A C 1
ATOM 630 O O . ARG A 1 87 ? 9.317 -0.296 -22.813 1.00 96.19 87 ARG A O 1
ATOM 637 N N . CYS A 1 88 ? 9.329 -1.078 -20.716 1.00 96.81 88 CYS A N 1
ATOM 638 C CA . CYS A 1 88 ? 8.317 -0.156 -20.195 1.00 96.81 88 CYS A CA 1
ATOM 639 C C . CYS A 1 88 ? 6.983 -0.197 -20.960 1.00 96.81 88 CYS A C 1
ATOM 641 O O . CYS A 1 88 ? 6.367 0.834 -21.206 1.00 96.81 88 CYS A O 1
ATOM 643 N N . ASN A 1 89 ? 6.542 -1.376 -21.392 1.00 95.62 89 ASN A N 1
ATOM 644 C CA . ASN A 1 89 ? 5.296 -1.546 -22.143 1.00 95.62 89 ASN A CA 1
ATOM 645 C C . ASN A 1 89 ? 4.177 -2.207 -21.322 1.00 95.62 89 ASN A C 1
ATOM 647 O O . ASN A 1 89 ? 3.140 -2.542 -21.886 1.00 95.62 89 ASN A O 1
ATOM 651 N N . GLU A 1 90 ? 4.372 -2.397 -20.016 1.00 95.81 90 GLU A N 1
ATOM 652 C CA . GLU A 1 90 ? 3.422 -3.085 -19.142 1.00 95.81 90 GLU A CA 1
ATOM 653 C C . GLU A 1 90 ? 3.115 -2.247 -17.898 1.00 95.81 90 GLU A C 1
ATOM 655 O O . GLU A 1 90 ? 4.013 -1.675 -17.283 1.00 95.81 90 GLU A O 1
ATOM 660 N N . CYS A 1 91 ? 1.843 -2.175 -17.505 1.00 96.38 91 CYS A N 1
ATOM 661 C CA . CYS A 1 91 ? 1.428 -1.493 -16.279 1.00 96.38 91 CYS A CA 1
ATOM 662 C C . CYS A 1 91 ? 1.720 -2.346 -15.047 1.00 96.38 91 CYS A C 1
ATOM 664 O O . CYS A 1 91 ? 1.454 -3.552 -15.048 1.00 96.38 91 CYS A O 1
ATOM 666 N N . LYS A 1 92 ? 2.214 -1.719 -13.976 1.00 95.19 92 LYS A N 1
ATOM 667 C CA . LYS A 1 92 ? 2.414 -2.387 -12.683 1.00 95.19 92 LYS A CA 1
ATOM 668 C C . LYS A 1 92 ? 1.109 -2.958 -12.135 1.00 95.19 92 LYS A C 1
ATOM 670 O O . LYS A 1 92 ? 0.007 -2.594 -12.544 1.00 95.19 92 LYS A O 1
ATOM 675 N N . ASP A 1 93 ? 1.217 -3.920 -11.230 1.00 92.12 93 ASP A N 1
ATOM 676 C CA . ASP A 1 93 ? 0.049 -4.391 -10.485 1.00 92.12 93 ASP A CA 1
ATOM 677 C C . ASP A 1 93 ? -0.556 -3.235 -9.686 1.00 92.12 93 ASP A C 1
ATOM 679 O O . ASP A 1 93 ? 0.163 -2.391 -9.155 1.00 92.12 93 ASP A O 1
ATOM 683 N N . GLY A 1 94 ? -1.886 -3.136 -9.698 1.00 91.19 94 GLY A N 1
ATOM 684 C CA . GLY A 1 94 ? -2.589 -1.957 -9.189 1.00 91.19 94 GLY A CA 1
ATOM 685 C C . GLY A 1 94 ? -2.801 -0.829 -10.201 1.00 91.19 94 GLY A C 1
ATOM 686 O O . GLY A 1 94 ? -3.487 0.137 -9.862 1.00 91.19 94 GLY A O 1
ATOM 687 N N . THR A 1 95 ? -2.289 -0.940 -11.436 1.00 94.88 95 THR A N 1
ATOM 688 C CA . THR A 1 95 ? -2.510 0.048 -12.504 1.00 94.88 95 THR A CA 1
ATOM 689 C C . THR A 1 95 ? -2.884 -0.586 -13.852 1.00 94.88 95 THR A C 1
ATOM 691 O O . THR A 1 95 ? -2.660 -1.774 -14.097 1.00 94.88 95 THR A O 1
ATOM 694 N N . TYR A 1 96 ? -3.498 0.205 -14.734 1.00 96.81 96 TYR A N 1
ATOM 695 C CA . TYR A 1 96 ? -4.006 -0.216 -16.042 1.00 96.81 96 TYR A CA 1
ATOM 696 C C . TYR A 1 96 ? -3.938 0.922 -17.071 1.00 96.81 96 TYR A C 1
ATOM 698 O O . TYR A 1 96 ? -3.703 2.072 -16.711 1.00 96.81 96 TYR A O 1
ATOM 706 N N . ASN A 1 97 ? -4.172 0.604 -18.346 1.00 95.88 97 ASN A N 1
ATOM 707 C CA . ASN A 1 97 ? -4.288 1.555 -19.455 1.00 95.88 97 ASN A CA 1
ATOM 708 C C . ASN A 1 97 ? -3.067 2.486 -19.610 1.00 95.88 97 ASN A C 1
ATOM 710 O O . ASN A 1 97 ? -3.084 3.643 -19.187 1.00 95.88 97 ASN A O 1
ATOM 714 N N . LEU A 1 98 ? -2.001 1.962 -20.225 1.00 96.31 98 LEU A N 1
ATOM 715 C CA . LEU A 1 98 ? -0.774 2.711 -20.503 1.00 96.31 98 LEU A CA 1
ATOM 716 C C . LEU A 1 98 ? -1.042 3.876 -21.470 1.00 96.31 98 LEU A C 1
ATOM 718 O O . LEU A 1 98 ? -1.476 3.673 -22.602 1.00 96.31 98 LEU A O 1
ATOM 722 N N . GLN A 1 99 ? -0.715 5.084 -21.028 1.00 94.19 99 GLN A N 1
ATOM 723 C CA . GLN A 1 99 ? -0.967 6.353 -21.693 1.00 94.19 99 GLN A CA 1
ATOM 724 C C . GLN A 1 99 ? 0.314 7.191 -21.776 1.00 94.19 99 GLN A C 1
ATOM 726 O O . GLN A 1 99 ? 1.064 7.345 -20.807 1.00 94.19 99 GLN A O 1
ATOM 731 N N . GLU A 1 100 ? 0.577 7.746 -22.957 1.00 93.06 100 GLU A N 1
ATOM 732 C CA . GLU A 1 100 ? 1.776 8.550 -23.211 1.00 93.06 100 GLU A CA 1
ATOM 733 C C . GLU A 1 100 ? 1.725 9.912 -22.509 1.00 93.06 100 GLU A C 1
ATOM 735 O O . GLU A 1 100 ? 2.731 10.355 -21.949 1.00 93.06 100 GLU A O 1
ATOM 740 N N . ASP A 1 101 ? 0.544 10.521 -22.458 1.00 93.19 101 ASP A N 1
ATOM 741 C CA . ASP A 1 101 ? 0.241 11.800 -21.813 1.00 93.19 101 ASP A CA 1
ATOM 742 C C . ASP A 1 101 ? 0.163 11.711 -20.280 1.00 93.19 101 ASP A C 1
ATOM 744 O O . ASP A 1 101 ? 0.324 12.713 -19.582 1.00 93.19 101 ASP A O 1
ATOM 748 N N . ASN A 1 102 ? -0.004 10.508 -19.728 1.00 93.38 102 ASN A N 1
ATOM 749 C CA . ASN A 1 102 ? 0.010 10.293 -18.288 1.00 93.38 102 ASN A CA 1
ATOM 750 C C . ASN A 1 102 ? 1.452 10.311 -17.744 1.00 93.38 102 ASN A C 1
ATOM 752 O O . ASN A 1 102 ? 2.286 9.479 -18.113 1.00 93.38 102 ASN A O 1
ATOM 756 N N . ILE A 1 103 ? 1.744 11.217 -16.805 1.00 93.44 103 ILE A N 1
ATOM 757 C CA . ILE A 1 103 ? 3.069 11.355 -16.170 1.00 93.44 103 ILE A CA 1
ATOM 758 C C . ILE A 1 103 ? 3.523 10.094 -15.418 1.00 93.44 103 ILE A C 1
ATOM 760 O O . ILE A 1 103 ? 4.721 9.828 -15.322 1.00 93.44 103 ILE A O 1
ATOM 764 N N . PHE A 1 104 ? 2.581 9.294 -14.919 1.00 94.06 104 PHE A N 1
ATOM 765 C CA . PHE A 1 104 ? 2.850 8.021 -14.253 1.00 94.06 104 PHE A CA 1
ATOM 766 C C . PHE A 1 104 ? 2.838 6.835 -15.224 1.00 94.06 104 PHE A C 1
ATOM 768 O O . PHE A 1 104 ? 3.327 5.757 -14.888 1.00 94.06 104 PHE A O 1
ATOM 775 N N . GLY A 1 105 ? 2.352 7.051 -16.447 1.00 95.44 105 GLY A N 1
ATOM 776 C CA . GLY A 1 105 ? 2.235 6.066 -17.515 1.00 95.44 105 GLY A CA 1
ATOM 777 C C . GLY A 1 105 ? 0.912 5.319 -17.458 1.00 95.44 105 GLY A C 1
ATOM 778 O O . GLY A 1 105 ? 0.178 5.341 -18.431 1.00 95.44 105 GLY A O 1
ATOM 779 N N . CYS A 1 106 ? 0.568 4.709 -16.327 1.00 96.56 106 CYS A N 1
ATOM 780 C CA . CYS A 1 106 ? -0.686 3.967 -16.172 1.00 96.56 106 CYS A CA 1
ATOM 781 C C . CYS A 1 106 ? -1.638 4.649 -15.182 1.00 96.56 106 CYS A C 1
ATOM 783 O O . CYS A 1 106 ? -1.237 5.483 -14.372 1.00 96.56 106 CYS A O 1
ATOM 785 N N . ILE A 1 107 ? -2.920 4.306 -15.266 1.00 94.69 107 ILE A N 1
ATOM 786 C CA . ILE A 1 107 ? -3.991 4.779 -14.385 1.00 94.69 107 ILE A CA 1
ATOM 787 C C . ILE A 1 107 ? -4.136 3.804 -13.211 1.00 94.69 107 ILE A C 1
ATOM 789 O O . ILE A 1 107 ? -4.108 2.592 -13.407 1.00 94.69 107 ILE A O 1
ATOM 793 N N . GLY A 1 108 ? -4.323 4.304 -11.988 1.00 92.56 108 GLY A N 1
ATOM 794 C CA . GLY A 1 108 ? -4.595 3.456 -10.821 1.00 92.56 108 GLY A CA 1
ATOM 795 C C . GLY A 1 108 ? -5.937 2.718 -10.918 1.00 92.56 108 GLY A C 1
ATOM 796 O O . GLY A 1 108 ? -6.952 3.317 -11.276 1.00 92.56 108 GLY A O 1
ATOM 797 N N . CYS A 1 109 ? -5.953 1.426 -10.572 1.00 91.94 109 CYS A N 1
ATOM 798 C CA . CYS A 1 109 ? -7.166 0.598 -10.551 1.00 91.94 109 CYS A CA 1
ATOM 799 C C . CYS A 1 109 ? -8.206 1.122 -9.546 1.00 91.94 109 CYS A C 1
ATOM 801 O O . CYS A 1 109 ? -9.401 1.161 -9.843 1.00 91.94 109 CYS A O 1
ATOM 803 N N . ASN A 1 110 ? -7.739 1.547 -8.365 1.00 88.94 110 ASN A N 1
ATOM 804 C CA . ASN A 1 110 ? -8.561 2.007 -7.242 1.00 88.94 110 ASN A CA 1
ATOM 805 C C . ASN A 1 110 ? -9.673 1.008 -6.884 1.00 88.94 110 ASN A C 1
ATOM 807 O O . ASN A 1 110 ? -10.843 1.381 -6.776 1.00 88.94 110 ASN A O 1
ATOM 811 N N . CYS A 1 111 ? -9.317 -0.271 -6.743 1.00 86.50 111 CYS A N 1
ATOM 812 C CA . CYS A 1 111 ? -10.274 -1.294 -6.346 1.00 86.50 111 CYS A CA 1
ATOM 813 C C . CYS A 1 111 ? -10.767 -1.039 -4.916 1.00 86.50 111 CYS A C 1
ATOM 815 O O . CYS A 1 111 ? -9.987 -0.728 -4.015 1.00 86.50 111 CYS A O 1
ATOM 817 N N . ASN A 1 112 ? -12.073 -1.183 -4.707 1.00 79.31 112 ASN A N 1
ATOM 818 C CA . ASN A 1 112 ? -12.713 -1.074 -3.410 1.00 79.31 112 ASN A CA 1
ATOM 819 C C . ASN A 1 112 ? -12.188 -2.184 -2.504 1.00 79.31 112 ASN A C 1
ATOM 821 O O . ASN A 1 112 ? -12.417 -3.365 -2.754 1.00 79.31 112 ASN A O 1
ATOM 825 N N . LYS A 1 113 ? -11.519 -1.788 -1.427 1.00 70.06 113 LYS A N 1
ATOM 826 C CA . LYS A 1 113 ? -10.766 -2.707 -0.573 1.00 70.06 113 LYS A CA 1
ATOM 827 C C . LYS A 1 113 ? -11.661 -3.723 0.164 1.00 70.06 113 LYS A C 1
ATOM 829 O O . LYS A 1 113 ? -11.238 -4.847 0.424 1.00 70.06 113 LYS A O 1
ATOM 834 N N . GLY A 1 114 ? -12.922 -3.371 0.438 1.00 69.69 114 GLY A N 1
ATOM 835 C CA . GLY A 1 114 ? -13.911 -4.290 1.016 1.00 69.69 114 GLY A CA 1
ATOM 836 C C . GLY A 1 114 ? -14.552 -5.225 -0.016 1.00 69.69 114 GLY A C 1
ATOM 837 O O . GLY A 1 114 ? -14.898 -6.367 0.293 1.00 69.69 114 GLY A O 1
ATOM 838 N N . GLY A 1 115 ? -14.698 -4.762 -1.257 1.00 76.25 115 GLY A N 1
ATOM 839 C CA . GLY A 1 115 ? -15.441 -5.456 -2.305 1.00 76.25 115 GLY A CA 1
ATOM 840 C C . GLY A 1 115 ? -14.607 -6.222 -3.320 1.00 76.25 115 GLY A C 1
ATOM 841 O O . GLY A 1 115 ? -15.133 -7.132 -3.966 1.00 76.25 115 GLY A O 1
ATOM 842 N N . SER A 1 116 ? -13.317 -5.921 -3.449 1.00 84.31 116 SER A N 1
ATOM 843 C CA . SER A 1 116 ? -12.378 -6.678 -4.270 1.00 84.31 116 SER A CA 1
ATOM 844 C C . SER A 1 116 ? -11.589 -7.699 -3.446 1.00 84.31 116 SER A C 1
ATOM 846 O O . SER A 1 116 ? -11.563 -7.675 -2.214 1.00 84.31 116 SER A O 1
ATOM 848 N N . VAL A 1 117 ? -11.006 -8.675 -4.140 1.00 81.88 117 VAL A N 1
ATOM 849 C CA . VAL A 1 117 ? -10.090 -9.662 -3.548 1.00 81.88 117 VAL A CA 1
ATOM 850 C C . VAL A 1 117 ? -8.741 -9.013 -3.232 1.00 81.88 117 VAL A C 1
ATOM 852 O O . VAL A 1 117 ? -8.173 -9.271 -2.178 1.00 81.88 117 VAL A O 1
ATOM 855 N N . ASP A 1 118 ? -8.267 -8.159 -4.135 1.00 80.31 118 ASP A N 1
ATOM 856 C CA . ASP A 1 118 ? -7.038 -7.374 -4.035 1.00 80.31 118 ASP A CA 1
ATOM 857 C C . ASP A 1 118 ? -7.141 -6.139 -4.948 1.00 80.31 118 ASP A C 1
ATOM 859 O O . ASP A 1 118 ? -8.186 -5.886 -5.561 1.00 80.31 118 ASP A O 1
ATOM 863 N N . ASN A 1 119 ? -6.069 -5.346 -5.020 1.00 84.12 119 ASN A N 1
ATOM 864 C CA . ASN A 1 119 ? -5.996 -4.165 -5.880 1.00 84.12 119 ASN A CA 1
ATOM 865 C C . ASN A 1 119 ? -5.518 -4.481 -7.313 1.00 84.12 119 ASN A C 1
ATOM 867 O O . ASN A 1 119 ? -5.300 -3.565 -8.100 1.00 84.12 119 ASN A O 1
ATOM 871 N N . VAL A 1 120 ? -5.341 -5.756 -7.685 1.00 89.88 120 VAL A N 1
ATOM 872 C CA . VAL A 1 120 ? -4.905 -6.131 -9.037 1.00 89.88 120 VAL A CA 1
ATOM 873 C C . VAL A 1 120 ? -6.113 -6.154 -9.970 1.00 89.88 120 VAL A C 1
ATOM 875 O O . VAL A 1 120 ? -7.013 -6.990 -9.838 1.00 89.88 120 VAL A O 1
ATOM 878 N N . CYS A 1 121 ? -6.123 -5.240 -10.939 1.00 94.19 121 CYS A N 1
ATOM 879 C CA . CYS A 1 121 ? -7.152 -5.164 -11.968 1.00 94.19 121 CYS A CA 1
ATOM 880 C C . CYS A 1 121 ? -6.633 -5.572 -13.352 1.00 94.19 121 CYS A C 1
ATOM 882 O O . CYS A 1 121 ? -5.429 -5.690 -13.595 1.00 94.19 121 CYS A O 1
ATOM 884 N N . ASP A 1 122 ? -7.567 -5.799 -14.271 1.00 96.06 122 ASP A N 1
ATOM 885 C CA . ASP A 1 122 ? -7.262 -6.066 -15.672 1.00 96.06 122 ASP A CA 1
ATOM 886 C C . ASP A 1 122 ? -6.519 -4.882 -16.321 1.00 96.06 122 ASP A C 1
ATOM 888 O O . ASP A 1 122 ? -6.968 -3.737 -16.254 1.00 96.06 122 ASP A O 1
ATOM 892 N N . LYS A 1 123 ? -5.389 -5.164 -16.980 1.00 94.44 123 LYS A N 1
ATOM 893 C CA . LYS A 1 123 ? -4.445 -4.145 -17.480 1.00 94.44 123 LYS A CA 1
ATOM 894 C C . LYS A 1 123 ? -5.007 -3.259 -18.594 1.00 94.44 123 LYS A C 1
ATOM 896 O O . LYS A 1 123 ? -4.452 -2.190 -18.835 1.00 94.44 123 LYS A O 1
ATOM 901 N N . ASN A 1 124 ? -6.092 -3.675 -19.247 1.00 92.25 124 ASN A N 1
ATOM 902 C CA . ASN A 1 124 ? -6.717 -2.932 -20.340 1.00 92.25 124 ASN A CA 1
ATOM 903 C C . ASN A 1 124 ? -7.997 -2.225 -19.881 1.00 92.25 124 ASN A C 1
ATOM 905 O O . ASN A 1 124 ? -8.199 -1.048 -20.157 1.00 92.25 124 ASN A O 1
ATOM 909 N N . THR A 1 125 ? -8.866 -2.943 -19.173 1.00 94.38 125 THR A N 1
ATOM 910 C CA . THR A 1 125 ? -10.204 -2.471 -18.786 1.00 94.38 125 THR A CA 1
ATOM 911 C C . THR A 1 125 ? -10.243 -1.814 -17.410 1.00 94.38 125 THR A C 1
ATOM 913 O O . THR A 1 125 ? -11.207 -1.124 -17.083 1.00 94.38 125 THR A O 1
ATOM 916 N N . GLY A 1 126 ? -9.241 -2.056 -16.566 1.00 95.44 126 GLY A N 1
ATOM 917 C CA . GLY A 1 126 ? -9.228 -1.583 -15.186 1.00 95.44 126 GLY A CA 1
ATOM 918 C C . GLY A 1 126 ? -10.208 -2.316 -14.271 1.00 95.44 126 GLY A C 1
ATOM 919 O O . GLY A 1 126 ? -10.454 -1.868 -13.155 1.00 95.44 126 GLY A O 1
ATOM 920 N N . LYS A 1 127 ? -10.821 -3.418 -14.727 1.00 95.94 127 LYS A N 1
ATOM 921 C CA . LYS A 1 127 ? -11.821 -4.145 -13.941 1.00 95.94 127 LYS A CA 1
ATOM 922 C C . LYS A 1 127 ? -11.158 -4.938 -12.818 1.00 95.94 127 LYS A C 1
ATOM 924 O O . LYS A 1 127 ? -10.310 -5.795 -13.065 1.00 95.94 127 LYS A O 1
ATOM 929 N N . CYS A 1 128 ? -11.58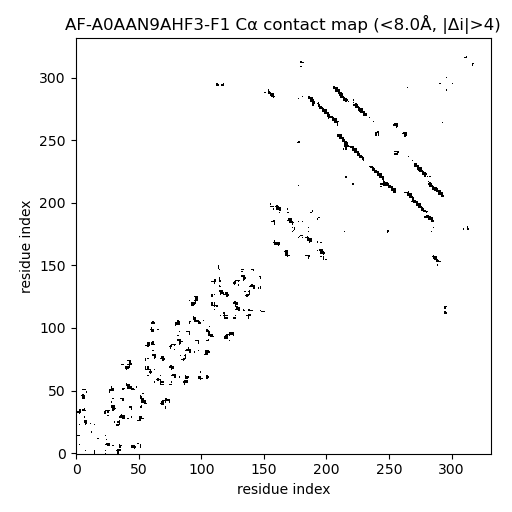3 -4.668 -11.592 1.00 94.31 128 CYS A N 1
ATOM 930 C CA . CYS A 1 128 ? -11.118 -5.338 -10.389 1.00 94.31 128 CYS A CA 1
ATOM 931 C C . CYS A 1 128 ? -11.739 -6.733 -10.228 1.00 94.31 128 CYS A C 1
ATOM 933 O O . CYS A 1 128 ? -12.833 -7.028 -10.724 1.00 94.31 128 CYS A O 1
ATOM 935 N N . ARG A 1 129 ? -11.047 -7.607 -9.492 1.00 92.31 129 ARG A N 1
ATOM 936 C CA . ARG A 1 129 ? -11.571 -8.929 -9.129 1.00 92.31 129 ARG A CA 1
ATOM 937 C C . ARG A 1 129 ? -12.499 -8.811 -7.929 1.00 92.31 129 ARG A C 1
ATOM 939 O O . ARG A 1 129 ? -12.044 -8.770 -6.789 1.00 92.31 129 ARG A O 1
ATOM 946 N N . CYS A 1 130 ? -13.797 -8.746 -8.198 1.00 89.25 130 CYS A N 1
ATOM 947 C CA . CYS A 1 130 ? -14.805 -8.580 -7.157 1.00 89.25 130 CYS A CA 1
ATOM 948 C C . CYS A 1 130 ? -15.058 -9.869 -6.380 1.00 89.25 130 CYS A C 1
ATOM 950 O O . CYS A 1 130 ? -15.014 -10.975 -6.925 1.00 89.25 130 CYS A O 1
ATOM 952 N N . ARG A 1 131 ? -15.359 -9.712 -5.092 1.00 82.94 131 ARG A N 1
ATOM 953 C CA . ARG A 1 131 ? -15.835 -10.788 -4.226 1.00 82.94 131 ARG A CA 1
ATOM 954 C C . ARG A 1 131 ? -17.226 -11.261 -4.651 1.00 82.94 131 ARG A C 1
ATOM 956 O O . ARG A 1 131 ? -17.946 -10.539 -5.349 1.00 82.94 131 ARG A O 1
ATOM 963 N N . PRO A 1 132 ? -17.652 -12.458 -4.206 1.00 82.31 132 PRO A N 1
ATOM 964 C CA . PRO A 1 132 ? -19.011 -12.919 -4.441 1.00 82.31 132 PRO A CA 1
ATOM 965 C C . PRO A 1 132 ? -20.028 -11.870 -3.990 1.00 82.31 132 PRO A C 1
ATOM 967 O O . PRO A 1 132 ? -19.937 -11.363 -2.876 1.00 82.31 132 PRO A O 1
ATOM 970 N N . ARG A 1 133 ? -21.022 -11.602 -4.845 1.00 81.88 133 ARG A N 1
ATOM 971 C CA . ARG A 1 133 ? -22.135 -10.669 -4.587 1.00 81.88 133 ARG A CA 1
ATOM 972 C C . ARG A 1 133 ? -21.778 -9.179 -4.630 1.00 81.88 133 ARG A C 1
ATOM 974 O O . ARG A 1 133 ? -22.633 -8.357 -4.312 1.00 81.88 133 ARG A O 1
ATOM 981 N N . VAL A 1 134 ? -20.583 -8.839 -5.111 1.00 85.44 134 VAL A N 1
ATOM 982 C CA . VAL A 1 134 ? -20.130 -7.465 -5.366 1.00 85.44 134 VAL A CA 1
ATOM 983 C C . VAL A 1 134 ? -19.860 -7.278 -6.863 1.00 85.44 134 VAL A C 1
ATOM 985 O O . VAL A 1 134 ? -19.480 -8.217 -7.562 1.00 85.44 134 VAL A O 1
ATOM 988 N N . THR A 1 135 ? -20.100 -6.079 -7.379 1.00 90.06 135 THR A N 1
ATOM 989 C CA . THR A 1 135 ? -19.981 -5.693 -8.788 1.00 90.06 135 THR A CA 1
ATOM 990 C C . THR A 1 135 ? -19.485 -4.248 -8.921 1.00 90.06 135 THR A C 1
ATOM 992 O O . THR A 1 135 ? -19.199 -3.582 -7.930 1.00 90.06 135 THR A O 1
ATOM 995 N N . GLY A 1 136 ? -19.361 -3.771 -10.159 1.00 90.56 136 GLY A N 1
ATOM 996 C CA . GLY A 1 136 ? -18.747 -2.488 -10.507 1.00 90.56 136 GLY A CA 1
ATOM 997 C C . GLY A 1 136 ? -17.316 -2.669 -11.018 1.00 90.56 136 GLY A C 1
ATOM 998 O O . GLY A 1 136 ? -16.693 -3.708 -10.803 1.00 90.56 136 GLY A O 1
ATOM 999 N N . GLN A 1 137 ? -16.781 -1.667 -11.721 1.00 92.44 137 GLN A N 1
ATOM 1000 C CA . GLN A 1 137 ? -15.387 -1.699 -12.193 1.00 92.44 137 GLN A CA 1
ATOM 1001 C C . GLN A 1 137 ? -14.415 -1.756 -11.008 1.00 92.44 137 GLN A C 1
ATOM 1003 O O . GLN A 1 137 ? -13.437 -2.498 -11.056 1.00 92.44 137 GLN A O 1
ATOM 1008 N N . ARG A 1 138 ? -14.743 -1.024 -9.937 1.00 90.19 138 ARG A N 1
ATOM 1009 C CA . ARG A 1 138 ? -13.984 -0.955 -8.688 1.00 90.19 138 ARG A CA 1
ATOM 1010 C C . ARG A 1 138 ? -14.500 -1.904 -7.610 1.00 90.19 138 ARG A C 1
ATOM 1012 O O . ARG A 1 138 ? -13.931 -1.915 -6.536 1.00 90.19 138 ARG A O 1
ATOM 1019 N N . CYS A 1 139 ? -15.517 -2.727 -7.863 1.00 87.88 139 CYS A N 1
ATOM 1020 C CA . CYS A 1 139 ? -16.129 -3.589 -6.840 1.00 87.88 139 CYS A CA 1
ATOM 1021 C C . CYS A 1 139 ? -16.742 -2.817 -5.658 1.00 87.88 139 CYS A C 1
ATOM 1023 O O . CYS A 1 139 ? -16.624 -3.221 -4.510 1.00 87.88 139 CYS A O 1
ATOM 1025 N N . ASP A 1 140 ? -17.376 -1.690 -5.941 1.00 82.38 140 ASP A N 1
ATOM 1026 C CA . ASP A 1 140 ? -17.968 -0.756 -4.984 1.00 82.38 140 ASP A CA 1
ATOM 1027 C C . ASP A 1 140 ? -19.498 -0.865 -4.888 1.00 82.38 140 ASP A C 1
ATOM 1029 O O . ASP A 1 140 ? -20.122 -0.171 -4.090 1.00 82.38 140 ASP A O 1
ATOM 1033 N N . GLN A 1 141 ? -20.121 -1.742 -5.679 1.00 83.25 141 GLN A N 1
ATOM 1034 C CA . GLN A 1 141 ? -21.574 -1.884 -5.737 1.00 83.25 141 GLN A CA 1
ATOM 1035 C C . GLN A 1 141 ? -22.003 -3.303 -5.351 1.00 83.25 141 GLN A C 1
ATOM 1037 O O . GLN A 1 141 ? -21.407 -4.271 -5.825 1.00 83.25 141 GLN A O 1
ATOM 1042 N N . PRO A 1 142 ? -23.061 -3.493 -4.547 1.00 82.50 142 PRO A N 1
ATOM 1043 C CA . PRO A 1 142 ? -23.634 -4.819 -4.365 1.00 82.50 142 PRO A CA 1
ATOM 1044 C C . PRO A 1 142 ? -24.285 -5.310 -5.665 1.00 82.50 142 PRO A C 1
ATOM 1046 O O . PRO A 1 142 ? -24.816 -4.529 -6.459 1.00 82.50 142 PRO A O 1
ATOM 1049 N N . LEU A 1 143 ? -24.322 -6.629 -5.870 1.00 82.06 143 LEU A N 1
ATOM 1050 C CA . LEU A 1 143 ? -25.249 -7.202 -6.846 1.00 82.06 143 LEU A CA 1
ATOM 1051 C C . LEU A 1 143 ? -26.692 -6.840 -6.476 1.00 82.06 143 LEU A C 1
ATOM 1053 O O . LEU A 1 143 ? -27.036 -6.653 -5.309 1.00 82.06 143 LEU A O 1
ATOM 1057 N N . LYS A 1 144 ? -27.575 -6.805 -7.477 1.00 80.62 144 LYS A N 1
ATOM 1058 C CA . LYS A 1 144 ? -29.006 -6.583 -7.246 1.00 80.62 144 LYS A CA 1
ATOM 1059 C C . LYS A 1 144 ? -29.526 -7.575 -6.193 1.00 80.62 144 LYS A C 1
ATOM 1061 O O . LYS A 1 144 ? -29.211 -8.764 -6.265 1.00 80.62 144 LYS A O 1
ATOM 1066 N N . LEU A 1 145 ? -30.318 -7.077 -5.239 1.00 76.31 145 LEU A N 1
ATOM 1067 C CA . LEU A 1 145 ? -30.854 -7.828 -4.088 1.00 76.31 145 LEU A CA 1
ATOM 1068 C C . LEU A 1 145 ? -29.803 -8.340 -3.082 1.00 76.31 145 LEU A C 1
ATOM 1070 O O . LEU A 1 145 ? -30.120 -9.201 -2.267 1.00 76.31 145 LEU A O 1
ATOM 1074 N N . HIS A 1 146 ? -28.572 -7.831 -3.121 1.00 70.62 146 HIS A N 1
ATOM 1075 C CA . HIS A 1 146 ? -27.539 -8.143 -2.137 1.00 70.62 146 HIS A CA 1
ATOM 1076 C C . HIS A 1 146 ? -27.167 -6.903 -1.325 1.00 70.62 146 HIS A C 1
ATOM 1078 O O . HIS A 1 146 ? -27.389 -5.771 -1.751 1.00 70.62 146 HIS A O 1
ATOM 1084 N N . TYR A 1 147 ? -26.597 -7.135 -0.147 1.00 64.69 147 TYR A N 1
ATOM 1085 C CA . TYR A 1 147 ? -26.056 -6.098 0.719 1.00 64.69 147 TYR A CA 1
ATOM 1086 C C . TYR A 1 147 ? -24.526 -6.167 0.689 1.00 64.69 147 TYR A C 1
ATOM 1088 O O . TYR A 1 147 ? -23.953 -7.259 0.740 1.00 64.69 147 TYR A O 1
ATOM 1096 N N . PHE A 1 148 ? -23.881 -5.007 0.575 1.00 59.62 148 PHE A N 1
ATOM 1097 C CA . PHE A 1 148 ? -22.431 -4.867 0.621 1.00 59.62 148 PHE A CA 1
ATOM 1098 C C . PHE A 1 148 ? -22.041 -4.309 1.996 1.00 59.62 148 PHE A C 1
ATOM 1100 O O . PHE A 1 148 ? -22.390 -3.164 2.288 1.00 59.62 148 PHE A O 1
ATOM 1107 N N . PRO A 1 149 ? -21.376 -5.100 2.856 1.00 52.44 149 PRO A N 1
ATOM 1108 C CA . PRO A 1 149 ? -20.946 -4.624 4.158 1.00 52.44 149 PRO A CA 1
ATOM 1109 C C . PRO A 1 149 ? -19.805 -3.623 4.000 1.00 52.44 149 PRO A C 1
ATOM 1111 O O . PRO A 1 149 ? -18.730 -3.937 3.496 1.00 52.44 149 PRO A O 1
ATOM 1114 N N . THR A 1 150 ? -20.056 -2.400 4.435 1.00 57.31 150 THR A N 1
ATOM 1115 C CA . THR A 1 150 ? -19.044 -1.359 4.596 1.00 57.31 150 THR A CA 1
ATOM 1116 C C . THR A 1 150 ? -18.156 -1.651 5.808 1.00 57.31 150 THR A C 1
ATOM 1118 O O . THR A 1 150 ? -18.561 -2.371 6.723 1.00 57.31 150 THR A O 1
ATOM 1121 N N . LEU A 1 151 ? -16.976 -1.020 5.859 1.00 60.84 151 LEU A N 1
ATOM 1122 C CA . LEU A 1 151 ? -16.034 -1.083 6.991 1.00 60.84 151 LEU A CA 1
ATOM 1123 C C . LEU A 1 151 ? -16.688 -0.797 8.358 1.00 60.84 151 LEU A C 1
ATOM 1125 O O . LEU A 1 151 ? -16.216 -1.300 9.370 1.00 60.84 151 LEU A O 1
ATOM 1129 N N . TYR A 1 152 ? -17.818 -0.089 8.376 1.00 60.22 152 TYR A N 1
ATOM 1130 C CA . TYR A 1 152 ? -18.696 0.085 9.533 1.00 60.22 152 TYR A CA 1
ATOM 1131 C C . TYR A 1 152 ? -18.976 -1.170 10.364 1.00 60.22 152 TYR A C 1
ATOM 1133 O O . TYR A 1 152 ? -19.108 -1.070 11.573 1.00 60.22 152 TYR A O 1
ATOM 1141 N N . GLN A 1 153 ? -19.058 -2.356 9.762 1.00 60.97 153 GLN A N 1
ATOM 1142 C CA . GLN A 1 153 ? -19.321 -3.582 10.531 1.00 60.97 153 GLN A CA 1
ATOM 1143 C C . GLN A 1 153 ? -18.145 -4.022 11.403 1.00 60.97 153 GLN A C 1
ATOM 1145 O O . GLN A 1 153 ? -18.306 -4.849 12.294 1.00 60.97 153 GLN A O 1
ATOM 1150 N N . LEU A 1 154 ? -16.959 -3.485 11.127 1.00 64.94 154 LEU A N 1
ATOM 1151 C CA . LEU A 1 154 ? -15.764 -3.696 11.927 1.00 64.94 154 LEU A CA 1
ATOM 1152 C C . LEU A 1 154 ? -15.523 -2.522 12.880 1.00 64.94 154 LEU A C 1
ATOM 1154 O O . LEU A 1 154 ? -14.579 -2.595 13.662 1.00 64.94 154 LEU A O 1
ATOM 1158 N N . GLN A 1 155 ? -16.353 -1.470 12.829 1.00 71.44 155 GLN A N 1
ATOM 1159 C CA . GLN A 1 155 ? -16.308 -0.332 13.738 1.00 71.44 155 GLN A CA 1
ATOM 1160 C C . GLN A 1 155 ? -16.920 -0.708 15.075 1.00 71.44 155 GLN A C 1
ATOM 1162 O O . GLN A 1 155 ? -18.083 -1.085 15.172 1.00 71.44 155 GLN A O 1
ATOM 1167 N N . TYR A 1 156 ? -16.103 -0.555 16.103 1.00 77.62 156 TYR A N 1
ATOM 1168 C CA . TYR A 1 156 ? -16.535 -0.556 17.482 1.00 77.62 156 TYR A CA 1
ATOM 1169 C C . TYR A 1 156 ? -16.457 0.883 17.983 1.00 77.62 156 TYR A C 1
ATOM 1171 O O . TYR A 1 156 ? -15.731 1.706 17.420 1.00 77.62 156 TYR A O 1
ATOM 1179 N N . GLU A 1 157 ? -17.264 1.202 18.981 1.00 80.88 157 GLU A N 1
ATOM 1180 C CA . GLU A 1 157 ? -17.308 2.524 19.589 1.00 80.88 157 GLU A CA 1
ATOM 1181 C C . GLU A 1 157 ? -16.935 2.381 21.069 1.00 80.88 157 GLU A C 1
ATOM 1183 O O . GLU A 1 157 ? -17.334 1.428 21.747 1.00 80.88 157 GLU A O 1
ATOM 1188 N N . ALA A 1 158 ? -16.096 3.287 21.576 1.00 84.81 158 ALA A N 1
ATOM 1189 C CA . ALA A 1 158 ? -15.527 3.165 22.924 1.00 84.81 158 ALA A CA 1
ATOM 1190 C C . ALA A 1 158 ? -16.620 3.241 23.999 1.00 84.81 158 ALA A C 1
ATOM 1192 O O . ALA A 1 158 ? -16.571 2.575 25.031 1.00 84.81 158 ALA A O 1
ATOM 1193 N N . GLU A 1 159 ? -17.601 4.096 23.743 1.00 84.88 159 GLU A N 1
ATOM 1194 C CA . GLU A 1 159 ? -18.733 4.422 24.594 1.00 84.88 159 GLU A CA 1
ATOM 1195 C C . GLU A 1 159 ? -19.738 3.277 24.747 1.00 84.88 159 GLU A C 1
ATOM 1197 O O . GLU A 1 159 ? -20.464 3.240 25.742 1.00 84.88 159 GLU A O 1
ATOM 1202 N N . ASP A 1 160 ? -19.749 2.329 23.810 1.00 86.88 160 ASP A N 1
ATOM 1203 C CA . ASP A 1 160 ? -20.544 1.101 23.893 1.00 86.88 160 ASP A CA 1
ATOM 1204 C C . ASP A 1 160 ? -19.822 -0.022 24.646 1.00 86.88 160 ASP A C 1
ATOM 1206 O O . ASP A 1 160 ? -20.392 -1.086 24.896 1.00 86.88 160 ASP A O 1
ATOM 1210 N N . GLY A 1 161 ? -18.567 0.215 25.032 1.00 87.44 161 GLY A N 1
ATOM 1211 C CA . GLY A 1 161 ? -17.804 -0.694 25.866 1.00 87.44 161 GLY A CA 1
ATOM 1212 C C . GLY A 1 161 ? -18.329 -0.785 27.300 1.00 87.44 161 GLY A C 1
ATOM 1213 O O . GLY A 1 161 ? -19.323 -0.175 27.715 1.00 87.44 161 GLY A O 1
ATOM 1214 N N . ARG A 1 162 ? -17.589 -1.541 28.106 1.00 92.25 162 ARG A N 1
ATOM 1215 C CA . ARG A 1 162 ? -17.843 -1.742 29.534 1.00 92.25 162 ARG A CA 1
ATOM 1216 C C . ARG A 1 162 ? -16.600 -1.460 30.366 1.00 92.25 162 ARG A C 1
ATOM 1218 O O . ARG A 1 162 ? -15.471 -1.579 29.902 1.00 92.25 162 ARG A O 1
ATOM 1225 N N . THR A 1 163 ? -16.805 -1.115 31.627 1.00 91.50 163 THR A N 1
ATOM 1226 C CA . THR A 1 163 ? -15.726 -1.060 32.620 1.00 91.50 163 THR A CA 1
ATOM 1227 C C . THR A 1 163 ? -15.350 -2.476 33.086 1.00 91.50 163 THR A C 1
ATOM 1229 O O . THR A 1 163 ? -16.122 -3.423 32.882 1.00 91.50 163 THR A O 1
ATOM 1232 N N . PRO A 1 164 ? -14.223 -2.655 33.800 1.00 91.19 164 PRO A N 1
ATOM 1233 C CA . PRO A 1 164 ? -13.886 -3.931 34.442 1.00 91.19 164 PRO A CA 1
ATOM 1234 C C . PRO A 1 164 ? -14.945 -4.424 35.439 1.00 91.19 164 PRO A C 1
ATOM 1236 O O . PRO A 1 164 ? -15.044 -5.617 35.705 1.00 91.19 164 PRO A O 1
ATOM 1239 N N . GLN A 1 165 ? -15.768 -3.518 35.978 1.00 91.69 165 GLN A N 1
ATOM 1240 C CA . GLN A 1 165 ? -16.898 -3.834 36.857 1.00 91.69 165 GLN A CA 1
ATOM 1241 C C . GLN A 1 165 ? -18.182 -4.177 36.082 1.00 91.69 165 GLN A C 1
ATOM 1243 O O . GLN A 1 165 ? -19.247 -4.292 36.685 1.00 91.69 165 GLN A O 1
ATOM 1248 N N . ASN A 1 166 ? -18.092 -4.336 34.758 1.00 91.31 166 ASN A N 1
ATOM 1249 C CA . ASN A 1 166 ? -19.209 -4.635 33.866 1.00 91.31 166 ASN A CA 1
ATOM 1250 C C . ASN A 1 166 ? -20.316 -3.563 33.887 1.00 91.31 166 ASN A C 1
ATOM 1252 O O . ASN A 1 166 ? -21.502 -3.866 33.755 1.00 91.31 166 ASN A O 1
ATOM 1256 N N . THR A 1 167 ? -19.933 -2.298 34.081 1.00 92.69 167 THR A N 1
ATOM 1257 C CA . THR A 1 167 ? -20.843 -1.148 33.995 1.00 92.69 167 THR A CA 1
ATOM 1258 C C . THR A 1 167 ? -20.654 -0.414 32.675 1.00 92.69 167 THR A C 1
ATOM 1260 O O . THR A 1 167 ? -19.576 -0.472 32.088 1.00 92.69 167 THR A O 1
ATOM 1263 N N . ALA A 1 168 ? -21.671 0.333 32.242 1.00 91.00 168 ALA A N 1
ATOM 1264 C CA . ALA A 1 168 ? -21.571 1.178 31.056 1.00 91.00 168 ALA A CA 1
ATOM 1265 C C . ALA A 1 168 ? -20.454 2.229 31.192 1.00 91.00 168 ALA A C 1
ATOM 1267 O O . ALA A 1 168 ? -20.204 2.753 32.285 1.00 91.00 168 ALA A O 1
ATOM 1268 N N . VAL A 1 169 ? -19.807 2.531 30.068 1.00 90.69 169 VAL A N 1
ATOM 1269 C CA . VAL A 1 169 ? -18.761 3.550 29.948 1.00 90.69 169 VAL A CA 1
ATOM 1270 C C . VAL A 1 169 ? -19.362 4.952 30.075 1.00 90.69 169 VAL A C 1
ATOM 1272 O O . VAL A 1 169 ? -20.444 5.251 29.569 1.00 90.69 169 VAL A O 1
ATOM 1275 N N . ARG A 1 170 ? -18.649 5.843 30.766 1.00 89.25 170 ARG A N 1
ATOM 1276 C CA . ARG A 1 170 ? -18.923 7.282 30.788 1.00 89.25 170 ARG A CA 1
ATOM 1277 C C . ARG A 1 170 ? -18.459 7.902 29.475 1.00 89.25 170 ARG A C 1
ATOM 1279 O O . ARG A 1 170 ? -17.283 7.787 29.118 1.00 89.25 170 ARG A O 1
ATOM 1286 N N . PHE A 1 171 ? -19.372 8.599 28.813 1.00 90.00 171 PHE A N 1
ATOM 1287 C CA . PHE A 1 171 ? -19.134 9.266 27.540 1.00 90.00 171 PHE A CA 1
ATOM 1288 C C . PHE A 1 171 ? -19.552 10.742 27.598 1.00 90.00 171 PHE A C 1
ATOM 1290 O O . PHE A 1 171 ? -20.400 11.128 28.407 1.00 90.00 171 PHE A O 1
ATOM 1297 N N . GLY A 1 172 ? -18.913 11.562 26.766 1.00 85.94 172 GLY A N 1
ATOM 1298 C CA . GLY A 1 172 ? -19.293 12.944 26.473 1.00 85.94 172 GLY A CA 1
ATOM 1299 C C . GLY A 1 172 ? -19.882 13.053 25.067 1.00 85.94 172 GLY A C 1
ATOM 1300 O O . GLY A 1 172 ? -19.754 12.123 24.279 1.00 85.94 172 GLY A O 1
ATOM 1301 N N . TYR A 1 173 ? -20.536 14.170 24.760 1.00 87.38 173 TYR A N 1
ATOM 1302 C CA . TYR A 1 173 ? -21.211 14.411 23.473 1.00 87.38 173 TYR A CA 1
ATOM 1303 C C . TYR A 1 173 ? -21.072 15.879 23.024 1.00 87.38 173 TYR A C 1
ATOM 1305 O O . TYR A 1 173 ? -21.928 16.431 22.338 1.00 87.38 173 TYR A O 1
ATOM 1313 N N . ASP A 1 174 ? -20.005 16.555 23.443 1.00 85.94 174 ASP A N 1
ATOM 1314 C CA . ASP A 1 174 ? -19.766 17.949 23.073 1.00 85.94 174 ASP A CA 1
ATOM 1315 C C . ASP A 1 174 ? -19.001 18.045 21.738 1.00 85.94 174 ASP A C 1
ATOM 1317 O O . ASP A 1 174 ? -17.843 17.631 21.642 1.00 85.94 174 ASP A O 1
ATOM 1321 N N . GLU A 1 175 ? -19.659 18.584 20.707 1.00 83.00 175 GLU A N 1
ATOM 1322 C CA . GLU A 1 175 ? -19.098 18.785 19.359 1.00 83.00 175 GLU A CA 1
ATOM 1323 C C . GLU A 1 175 ? -17.944 19.800 19.345 1.00 83.00 175 GLU A C 1
ATOM 1325 O O . GLU A 1 175 ? -17.078 19.738 18.474 1.00 83.00 175 GLU A O 1
ATOM 1330 N N . GLU A 1 176 ? -17.875 20.718 20.316 1.00 82.19 176 GLU A N 1
ATOM 1331 C CA . GLU A 1 176 ? -16.745 21.649 20.422 1.00 82.19 176 GLU A CA 1
ATOM 1332 C C . GLU A 1 176 ? -15.481 20.941 20.929 1.00 82.19 176 GLU A C 1
ATOM 1334 O O . GLU A 1 176 ? -14.359 21.326 20.593 1.00 82.19 176 GLU A O 1
ATOM 1339 N N . VAL A 1 177 ? -15.653 19.881 21.723 1.00 78.38 177 VAL A N 1
ATOM 1340 C CA . VAL A 1 177 ? -14.556 19.114 22.329 1.00 78.38 177 VAL A CA 1
ATOM 1341 C C . VAL A 1 177 ? -14.087 17.985 21.416 1.00 78.38 177 VAL A C 1
ATOM 1343 O O . VAL A 1 177 ? -12.890 17.682 21.366 1.00 78.38 177 VAL A O 1
ATOM 1346 N N . TYR A 1 178 ? -15.012 17.347 20.705 1.00 76.69 178 TYR A N 1
ATOM 1347 C CA . TYR A 1 178 ? -14.715 16.258 19.785 1.00 76.69 178 TYR A CA 1
ATOM 1348 C C . TYR A 1 178 ? -15.609 16.370 18.542 1.00 76.69 178 TYR A C 1
ATOM 1350 O O . TYR A 1 178 ? -16.631 15.701 18.466 1.00 76.69 178 TYR A O 1
ATOM 1358 N N . PRO A 1 179 ? -15.260 17.207 17.556 1.00 77.88 179 PRO A N 1
ATOM 1359 C CA . PRO A 1 179 ? -16.098 17.381 16.378 1.00 77.88 179 PRO A CA 1
ATOM 1360 C C . PRO A 1 179 ? -16.236 16.088 15.565 1.00 77.88 179 PRO A C 1
ATOM 1362 O O . PRO A 1 179 ? -15.238 15.407 15.304 1.00 77.88 179 PRO A O 1
ATOM 1365 N N . GLY A 1 180 ? -17.456 15.783 15.120 1.00 71.75 180 GLY A N 1
ATOM 1366 C CA . GLY A 1 180 ? -17.744 14.644 14.244 1.00 71.75 180 GLY A CA 1
ATOM 1367 C C . GLY A 1 180 ? -17.678 13.281 14.936 1.00 71.75 180 GLY A C 1
ATOM 1368 O O . GLY A 1 180 ? -17.301 12.294 14.298 1.00 71.75 180 GLY A O 1
ATOM 1369 N N . TYR A 1 181 ? -18.007 13.215 16.232 1.00 71.56 181 TYR A N 1
ATOM 1370 C CA . TYR A 1 181 ? -18.236 11.931 16.897 1.00 71.56 181 TYR A CA 1
ATOM 1371 C C . TYR A 1 181 ? -19.461 11.220 16.293 1.00 71.56 181 TYR A C 1
ATOM 1373 O O . TYR A 1 181 ? -20.394 11.845 15.790 1.00 71.56 181 TYR A O 1
ATOM 1381 N N . SER A 1 182 ? -19.451 9.889 16.320 1.00 67.19 182 SER A N 1
ATOM 1382 C CA . SER A 1 182 ? -20.539 9.061 15.795 1.00 67.19 182 SER A CA 1
ATOM 1383 C C . SER A 1 182 ? -21.633 8.866 16.847 1.00 67.19 182 SER A C 1
ATOM 1385 O O . SER A 1 182 ? -21.354 8.838 18.042 1.00 67.19 182 SER A O 1
ATOM 1387 N N . TRP A 1 183 ? -22.879 8.716 16.391 1.00 68.25 183 TRP A N 1
ATOM 1388 C CA . TRP A 1 183 ? -24.042 8.257 17.160 1.00 68.25 183 TRP A CA 1
ATOM 1389 C C . TRP A 1 183 ? -24.249 8.882 18.556 1.00 68.25 183 TRP A C 1
ATOM 1391 O O . TRP A 1 183 ? -25.038 9.821 18.680 1.00 68.25 183 TRP A O 1
ATOM 1401 N N . ARG A 1 184 ? -23.631 8.322 19.610 1.00 75.06 184 ARG A N 1
ATOM 1402 C CA . ARG A 1 184 ? -23.885 8.668 21.021 1.00 75.06 184 ARG A CA 1
ATOM 1403 C C . ARG A 1 184 ? -22.870 9.632 21.622 1.00 75.06 184 ARG A C 1
ATOM 1405 O O . ARG A 1 184 ? -23.252 10.365 22.538 1.00 75.06 184 ARG A O 1
ATOM 1412 N N . GLY A 1 185 ? -21.615 9.622 21.178 1.00 83.56 185 GLY A N 1
ATOM 1413 C CA . GLY A 1 185 ? -20.586 10.460 21.785 1.00 83.56 185 GLY A CA 1
ATOM 1414 C C . GLY A 1 185 ? -19.165 9.925 21.654 1.00 83.56 185 GLY A C 1
ATOM 1415 O O . GLY A 1 185 ? -18.791 9.303 20.672 1.00 83.56 185 GLY A O 1
ATOM 1416 N N . TYR A 1 186 ? -18.350 10.212 22.665 1.00 84.44 186 TYR A N 1
ATOM 1417 C CA . TYR A 1 186 ? -16.972 9.741 22.786 1.00 84.44 186 TYR A CA 1
ATOM 1418 C C . TYR A 1 186 ? -16.684 9.319 24.225 1.00 84.44 186 TYR A C 1
ATOM 1420 O O . TYR A 1 186 ? -17.164 9.938 25.182 1.00 84.44 186 TYR A O 1
ATOM 1428 N N . ALA A 1 187 ? -15.863 8.289 24.416 1.00 87.81 187 ALA A N 1
ATOM 1429 C CA . ALA A 1 187 ? -15.484 7.869 25.756 1.00 87.81 187 ALA A CA 1
ATOM 1430 C C . ALA A 1 187 ? -14.467 8.824 26.389 1.00 87.81 187 ALA A C 1
ATOM 1432 O O . ALA A 1 187 ? -13.591 9.385 25.723 1.00 87.81 187 ALA A O 1
ATOM 1433 N N . VAL A 1 188 ? -14.577 8.985 27.709 1.00 87.50 188 VAL A N 1
ATOM 1434 C CA . VAL A 1 188 ? -13.716 9.877 28.493 1.00 87.50 188 VAL A CA 1
ATOM 1435 C C . VAL A 1 188 ? -12.898 9.066 29.490 1.00 87.50 188 VAL A C 1
ATOM 1437 O O . VAL A 1 188 ? -13.436 8.538 30.465 1.00 87.50 188 VAL A O 1
ATOM 1440 N N . PHE A 1 189 ? -11.587 8.983 29.285 1.00 88.44 189 PHE A N 1
ATOM 1441 C CA . PHE A 1 189 ? -10.677 8.471 30.307 1.00 88.44 189 PHE A CA 1
ATOM 1442 C C . PHE A 1 189 ? -10.475 9.505 31.409 1.00 88.44 189 PHE A C 1
ATOM 1444 O O . PHE A 1 189 ? -10.458 10.709 31.161 1.00 88.44 189 PHE A O 1
ATOM 1451 N N . SER A 1 190 ? -10.372 9.031 32.646 1.00 84.25 190 SER A N 1
ATOM 1452 C CA . SER A 1 190 ? -10.171 9.863 33.836 1.00 84.25 190 SER A CA 1
ATOM 1453 C C . SER A 1 190 ? -9.707 8.999 35.009 1.00 84.25 190 SER A C 1
ATOM 1455 O O . SER A 1 190 ? -9.677 7.771 34.924 1.00 84.25 190 SER A O 1
ATOM 1457 N N . GLU A 1 191 ? -9.432 9.608 36.163 1.00 83.69 191 GLU A N 1
ATOM 1458 C CA . GLU A 1 191 ? -9.091 8.856 37.379 1.00 83.69 191 GLU A CA 1
ATOM 1459 C C . GLU A 1 191 ? -10.191 7.883 37.838 1.00 83.69 191 GLU A C 1
ATOM 1461 O O . GLU A 1 191 ? -9.905 6.923 38.551 1.00 83.69 191 GLU A O 1
ATOM 1466 N N . ILE A 1 192 ? -11.440 8.106 37.426 1.00 84.31 192 ILE A N 1
ATOM 1467 C CA . ILE A 1 192 ? -12.588 7.263 37.783 1.00 84.31 192 ILE A CA 1
ATOM 1468 C C . ILE A 1 192 ? -12.969 6.262 36.686 1.00 84.31 192 ILE A C 1
ATOM 1470 O O . ILE A 1 192 ? -13.754 5.354 36.946 1.00 84.31 192 ILE A O 1
ATOM 1474 N N . GLN A 1 193 ? -12.445 6.430 35.470 1.00 88.69 193 GLN A N 1
ATOM 1475 C CA . GLN A 1 193 ? -12.626 5.526 34.336 1.00 88.69 193 GLN A CA 1
ATOM 1476 C C . GLN A 1 193 ? -11.264 5.316 33.684 1.00 88.69 193 GLN A C 1
ATOM 1478 O O . GLN A 1 193 ? -10.898 6.012 32.738 1.00 88.69 193 GLN A O 1
ATOM 1483 N N . LYS A 1 194 ? -10.499 4.387 34.266 1.00 90.06 194 LYS A N 1
ATOM 1484 C CA . LYS A 1 194 ? -9.118 4.108 33.859 1.00 90.06 194 LYS A CA 1
ATOM 1485 C C . LYS A 1 194 ? -9.000 3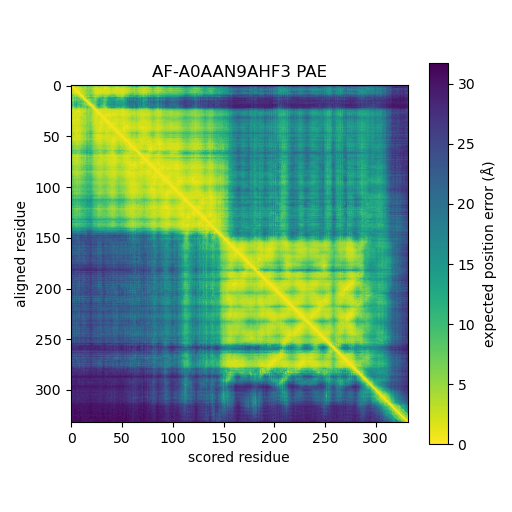.022 32.800 1.00 90.06 194 LYS A C 1
ATOM 1487 O O . LYS A 1 194 ? -7.929 2.850 32.233 1.00 90.06 194 LYS A O 1
ATOM 1492 N N . GLU A 1 195 ? -10.067 2.262 32.590 1.00 91.12 195 GLU A N 1
ATOM 1493 C CA . GLU A 1 195 ? -10.079 1.103 31.711 1.00 91.12 195 GLU A CA 1
ATOM 1494 C C . GLU A 1 195 ? -11.434 0.986 31.017 1.00 91.12 195 GLU A C 1
ATOM 1496 O O . GLU A 1 195 ? -12.482 1.102 31.663 1.00 91.12 195 GLU A O 1
ATOM 1501 N N . ILE A 1 196 ? -11.387 0.771 29.706 1.00 91.44 196 ILE A N 1
ATOM 1502 C CA . ILE A 1 196 ? -12.543 0.519 28.847 1.00 91.44 196 ILE A CA 1
ATOM 1503 C C . ILE A 1 196 ? -12.298 -0.797 28.127 1.00 91.44 196 ILE A C 1
ATOM 1505 O O . ILE A 1 196 ? -11.220 -0.999 27.573 1.00 91.44 196 ILE A O 1
ATOM 1509 N N . ILE A 1 197 ? -13.291 -1.678 28.150 1.00 91.38 197 ILE A N 1
ATOM 1510 C CA . ILE A 1 197 ? -13.245 -2.994 27.527 1.00 91.38 197 ILE A CA 1
ATOM 1511 C C . ILE A 1 197 ? -14.306 -3.043 26.432 1.00 91.38 197 ILE A C 1
ATOM 1513 O O . ILE A 1 197 ? -15.495 -2.869 26.705 1.00 91.38 197 ILE A O 1
ATOM 1517 N N . ASN A 1 198 ? -13.875 -3.307 25.206 1.00 89.88 198 ASN A N 1
ATOM 1518 C CA . ASN A 1 198 ? -14.742 -3.565 24.067 1.00 89.88 198 ASN A CA 1
ATOM 1519 C C . ASN A 1 198 ? -14.680 -5.055 23.719 1.00 89.88 198 ASN A C 1
ATOM 1521 O O . ASN A 1 198 ? -13.606 -5.587 23.437 1.00 89.88 198 ASN A O 1
ATOM 1525 N N . ASP A 1 199 ? -15.833 -5.719 23.730 1.00 88.94 199 ASP A N 1
ATOM 1526 C CA . ASP A 1 199 ? -15.949 -7.111 23.302 1.00 88.94 199 ASP A CA 1
ATOM 1527 C C . ASP A 1 199 ? -16.187 -7.148 21.788 1.00 88.94 199 ASP A C 1
ATOM 1529 O O . ASP A 1 199 ? -17.139 -6.550 21.283 1.00 88.94 199 ASP A O 1
ATOM 1533 N N . VAL A 1 200 ? -15.321 -7.846 21.056 1.00 86.62 200 VAL A N 1
ATOM 1534 C CA . VAL A 1 200 ? -15.369 -7.940 19.594 1.00 86.62 200 VAL A CA 1
ATOM 1535 C C . VAL A 1 200 ? -15.503 -9.389 19.148 1.00 86.62 200 VAL A C 1
ATOM 1537 O O . VAL A 1 200 ? -15.022 -10.314 19.809 1.00 86.62 200 VAL A O 1
ATOM 1540 N N . TYR A 1 201 ? -16.154 -9.595 18.005 1.00 85.75 201 TYR A N 1
ATOM 1541 C CA . TYR A 1 201 ? -16.253 -10.907 17.374 1.00 85.75 201 TYR A CA 1
ATOM 1542 C C . TYR A 1 201 ? -15.481 -10.917 16.060 1.00 85.75 201 TYR A C 1
ATOM 1544 O O . TYR A 1 201 ? -15.716 -10.096 15.173 1.00 85.75 201 TYR A O 1
ATOM 1552 N N . ILE A 1 202 ? -14.555 -11.861 15.944 1.00 84.50 202 ILE A N 1
ATOM 1553 C CA . ILE A 1 202 ? -13.712 -12.046 14.770 1.00 84.50 202 ILE A CA 1
ATOM 1554 C C . ILE A 1 202 ? -14.280 -13.206 13.959 1.00 84.50 202 ILE A C 1
ATOM 1556 O O . ILE A 1 202 ? -14.406 -14.323 14.453 1.00 84.50 202 ILE A O 1
ATOM 1560 N N . GLU A 1 203 ? -14.635 -12.948 12.702 1.00 76.62 203 GLU A N 1
ATOM 1561 C CA . GLU A 1 203 ? -15.218 -13.974 11.827 1.00 76.62 203 GLU A CA 1
ATOM 1562 C C . GLU A 1 203 ? -14.161 -14.796 11.086 1.00 76.62 203 GLU A C 1
ATOM 1564 O O . GLU A 1 203 ? -14.394 -15.957 10.744 1.00 76.62 203 GLU A O 1
ATOM 1569 N N . LYS A 1 204 ? -13.009 -14.186 10.783 1.00 72.50 204 LYS A N 1
ATOM 1570 C CA . LYS A 1 204 ? -11.971 -14.777 9.933 1.00 72.50 204 LYS A CA 1
ATOM 1571 C C . LYS A 1 204 ? -10.595 -14.651 10.577 1.00 72.50 204 LYS A C 1
ATOM 1573 O O . LYS A 1 204 ? -10.286 -13.576 11.093 1.00 72.50 204 LYS A O 1
ATOM 1578 N N . PRO A 1 205 ? -9.764 -15.706 10.501 1.00 78.31 205 PRO A N 1
ATOM 1579 C CA . PRO A 1 205 ? -8.387 -15.616 10.954 1.00 78.31 205 PRO A CA 1
ATOM 1580 C C . PRO A 1 205 ? -7.637 -14.670 10.025 1.00 78.31 205 PRO A C 1
ATOM 1582 O O . PRO A 1 205 ? -7.624 -14.885 8.810 1.00 78.31 205 PRO A O 1
ATOM 1585 N N . SER A 1 206 ? -7.021 -13.636 10.586 1.00 78.81 206 SER A N 1
ATOM 1586 C CA . SER A 1 206 ? -6.125 -12.769 9.829 1.00 78.81 206 SER A CA 1
ATOM 1587 C C . SER A 1 206 ? -5.170 -12.003 10.741 1.00 78.81 206 SER A C 1
ATOM 1589 O O . SER A 1 206 ? -5.227 -12.085 11.970 1.00 78.81 206 SER A O 1
ATOM 1591 N N . LEU A 1 207 ? -4.278 -11.250 10.109 1.00 77.06 207 LEU A N 1
ATOM 1592 C CA . LEU A 1 207 ? -3.555 -10.167 10.747 1.00 77.06 207 LEU A CA 1
ATOM 1593 C C . LEU A 1 207 ? -4.457 -8.933 10.710 1.00 77.06 207 LEU A C 1
ATOM 1595 O O . LEU A 1 207 ? -4.971 -8.566 9.660 1.00 77.06 207 LEU A O 1
ATOM 1599 N N . TYR A 1 208 ? -4.652 -8.277 11.840 1.00 76.25 208 TYR A N 1
ATOM 1600 C CA . TYR A 1 208 ? -5.471 -7.079 11.948 1.00 76.25 208 TYR A CA 1
ATOM 1601 C C . TYR A 1 208 ? -4.614 -5.887 12.358 1.00 76.25 208 TYR A C 1
ATOM 1603 O O . TYR A 1 208 ? -3.594 -6.030 13.032 1.00 76.25 208 TYR A O 1
ATOM 1611 N N . ARG A 1 209 ? -5.037 -4.688 11.968 1.00 75.81 209 ARG A N 1
ATOM 1612 C CA . ARG A 1 209 ? -4.539 -3.427 12.517 1.00 75.81 209 ARG A CA 1
ATOM 1613 C C . ARG A 1 209 ? -5.651 -2.715 13.248 1.00 75.81 209 ARG A C 1
ATOM 1615 O O . ARG A 1 209 ? -6.766 -2.612 12.743 1.00 75.81 209 ARG A O 1
ATOM 1622 N N . MET A 1 210 ? -5.289 -2.174 14.402 1.00 76.94 210 MET A N 1
ATOM 1623 C CA . MET A 1 210 ? -6.149 -1.306 15.184 1.00 76.94 210 MET A CA 1
ATOM 1624 C C . MET A 1 210 ? -5.824 0.151 14.855 1.00 76.94 210 MET A C 1
ATOM 1626 O O . MET A 1 210 ? -4.670 0.586 14.953 1.00 76.94 210 MET A O 1
ATOM 1630 N N . ILE A 1 211 ? -6.844 0.897 14.445 1.00 76.69 211 ILE A N 1
ATOM 1631 C CA . ILE A 1 211 ? -6.759 2.333 14.1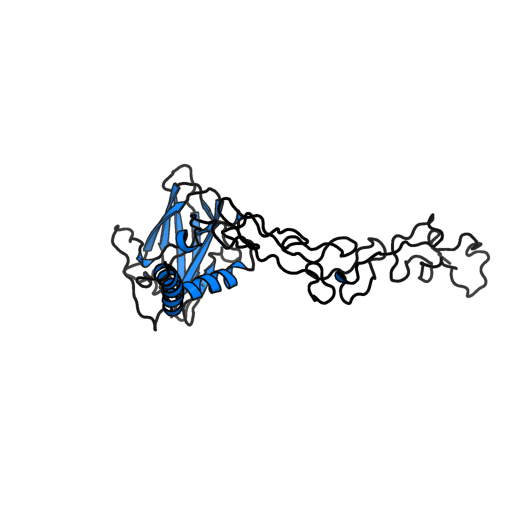67 1.00 76.69 211 ILE A CA 1
ATOM 1632 C C . ILE A 1 211 ? -7.619 3.022 15.204 1.00 76.69 211 ILE A C 1
ATOM 1634 O O . ILE A 1 211 ? -8.791 2.712 15.225 1.00 76.69 211 ILE A O 1
ATOM 1638 N N . ILE A 1 212 ? -7.081 3.943 16.007 1.00 78.56 212 ILE A N 1
ATOM 1639 C CA . ILE A 1 212 ? -7.768 4.643 17.103 1.00 78.56 212 ILE A CA 1
ATOM 1640 C C . ILE A 1 212 ? -7.977 6.115 16.774 1.00 78.56 212 ILE A C 1
ATOM 1642 O O . ILE A 1 212 ? -7.038 6.773 16.331 1.00 78.56 212 ILE A O 1
ATOM 1646 N N . SER A 1 213 ? -9.172 6.649 17.040 1.00 81.31 213 SER A N 1
ATOM 1647 C CA . SER A 1 213 ? -9.436 8.087 16.954 1.00 81.31 213 SER A CA 1
ATOM 1648 C C . SER A 1 213 ? -9.402 8.703 18.347 1.00 81.31 213 SER A C 1
ATOM 1650 O O . SER A 1 213 ? -10.261 8.428 19.184 1.00 81.31 213 SER A O 1
ATOM 1652 N N . TYR A 1 214 ? -8.423 9.558 18.622 1.00 85.81 214 TYR A N 1
ATOM 1653 C CA . TYR A 1 214 ? -8.237 10.136 19.951 1.00 85.81 214 TYR A CA 1
ATOM 1654 C C . TYR A 1 214 ? -8.070 11.654 19.896 1.00 85.81 214 TYR A C 1
ATOM 1656 O O . TYR A 1 214 ? -7.626 12.215 18.896 1.00 85.81 214 TYR A O 1
ATOM 1664 N N . HIS A 1 215 ? -8.399 12.319 20.997 1.00 87.62 215 HIS A N 1
ATOM 1665 C CA . HIS A 1 215 ? -8.107 13.725 21.227 1.00 87.62 215 HIS A CA 1
ATOM 1666 C C . HIS A 1 215 ? -7.465 13.861 22.614 1.00 87.62 215 HIS A C 1
ATOM 1668 O O . HIS A 1 215 ? -8.083 13.579 23.642 1.00 87.62 215 HIS A O 1
ATOM 1674 N N . ASN A 1 216 ? -6.192 14.260 22.629 1.00 89.94 216 ASN A N 1
ATOM 1675 C CA . ASN A 1 216 ? -5.461 14.629 23.837 1.00 89.94 216 ASN A CA 1
ATOM 1676 C C . ASN A 1 216 ? -5.359 16.167 23.916 1.00 89.94 216 ASN A C 1
ATOM 1678 O O . ASN A 1 216 ? -4.490 16.730 23.243 1.00 89.94 216 ASN A O 1
ATOM 1682 N N . PRO A 1 217 ? -6.204 16.838 24.724 1.00 85.56 217 PRO A N 1
ATOM 1683 C CA . PRO A 1 217 ? -6.174 18.295 24.891 1.00 85.56 217 PRO A CA 1
ATOM 1684 C C . PRO A 1 217 ? -5.028 18.781 25.799 1.00 85.56 217 PRO A C 1
ATOM 1686 O O . PRO A 1 217 ? -4.836 19.984 25.970 1.00 85.56 217 PRO A O 1
ATOM 1689 N N . GLY A 1 218 ? -4.296 17.867 26.445 1.00 86.56 218 GLY A N 1
ATOM 1690 C CA . GLY A 1 218 ? -3.189 18.199 27.336 1.00 86.56 218 GLY A CA 1
ATOM 1691 C C . GLY A 1 218 ? -1.935 18.660 26.590 1.00 86.56 218 GLY A C 1
ATOM 1692 O O . GLY A 1 218 ? -1.804 18.505 25.381 1.00 86.56 218 GLY A O 1
ATOM 1693 N N . SER A 1 219 ? -0.962 19.197 27.328 1.00 86.88 219 SER A N 1
ATOM 1694 C CA . SER A 1 219 ? 0.335 19.628 26.780 1.00 86.88 219 SER A CA 1
ATOM 1695 C C . SER A 1 219 ? 1.385 18.513 26.708 1.00 86.88 219 SER A C 1
ATOM 1697 O O . SER A 1 219 ? 2.403 18.672 26.038 1.00 86.88 219 SER A O 1
ATOM 1699 N N . ASN A 1 220 ? 1.144 17.383 27.378 1.00 89.69 220 ASN A N 1
ATOM 1700 C CA . ASN A 1 220 ? 2.074 16.262 27.476 1.00 89.69 220 ASN A CA 1
ATOM 1701 C C . ASN A 1 220 ? 1.526 15.018 26.768 1.00 89.69 220 ASN A C 1
ATOM 1703 O O . ASN A 1 220 ? 0.316 14.829 26.648 1.00 89.69 220 ASN A O 1
ATOM 1707 N N . THR A 1 221 ? 2.433 14.148 26.317 1.00 87.06 221 THR A N 1
ATOM 1708 C CA . THR A 1 221 ? 2.054 12.842 25.758 1.00 87.06 221 THR A CA 1
ATOM 1709 C C . THR A 1 221 ? 1.518 11.951 26.869 1.00 87.06 221 THR A C 1
ATOM 1711 O O . THR A 1 221 ? 2.190 11.763 27.882 1.00 87.06 221 THR A O 1
ATOM 1714 N N . VAL A 1 222 ? 0.323 11.407 26.661 1.00 88.75 222 VAL A N 1
ATOM 1715 C CA . VAL A 1 222 ? -0.331 10.484 27.588 1.00 88.75 222 VAL A CA 1
ATOM 1716 C C . VAL A 1 222 ? 0.040 9.056 27.197 1.00 88.75 222 VAL A C 1
ATOM 1718 O O . VAL A 1 222 ? -0.067 8.681 26.028 1.00 88.75 222 VAL A O 1
ATOM 1721 N N . LEU A 1 223 ? 0.486 8.261 28.168 1.00 87.19 223 LEU A N 1
ATOM 1722 C CA . LEU A 1 223 ? 0.798 6.847 27.968 1.00 87.19 223 LEU A CA 1
ATOM 1723 C C . LEU A 1 223 ? -0.443 6.008 28.254 1.00 87.19 223 LEU A C 1
ATOM 1725 O O . LEU A 1 223 ? -1.087 6.180 29.288 1.00 87.19 223 LEU A O 1
ATOM 1729 N N . GLY A 1 224 ? -0.757 5.091 27.351 1.00 87.25 224 GLY A N 1
ATOM 1730 C CA . GLY A 1 224 ? -1.788 4.088 27.561 1.00 87.25 224 GLY A CA 1
ATOM 1731 C C . GLY A 1 224 ? -1.294 2.705 27.186 1.00 87.25 224 GLY A C 1
ATOM 1732 O O . GLY A 1 224 ? -0.207 2.534 26.634 1.00 87.25 224 GLY A O 1
ATOM 1733 N N . LYS A 1 225 ? -2.119 1.713 27.488 1.00 88.12 225 LYS A N 1
ATOM 1734 C CA . LYS A 1 225 ? -1.824 0.311 27.225 1.00 88.12 225 LYS A CA 1
ATOM 1735 C C . LYS A 1 225 ? -3.059 -0.373 26.673 1.00 88.12 225 LYS A C 1
ATOM 1737 O O . LYS A 1 225 ? -4.149 -0.194 27.211 1.00 88.12 225 LYS A O 1
ATOM 1742 N N . ILE A 1 226 ? -2.873 -1.136 25.607 1.00 88.44 226 ILE A N 1
ATOM 1743 C CA . ILE A 1 226 ? -3.917 -1.912 24.948 1.00 88.44 226 ILE A CA 1
ATOM 1744 C C . ILE A 1 226 ? -3.627 -3.379 25.209 1.00 88.44 226 ILE A C 1
ATOM 1746 O O . ILE A 1 226 ? -2.536 -3.856 24.907 1.00 88.44 226 ILE A O 1
ATOM 1750 N N . LYS A 1 227 ? -4.606 -4.085 25.759 1.00 89.62 227 LYS A N 1
ATOM 1751 C CA . LYS A 1 227 ? -4.546 -5.507 26.060 1.00 89.62 227 LYS A CA 1
ATOM 1752 C C . LYS A 1 227 ? -5.653 -6.222 25.301 1.00 89.62 227 LYS A C 1
ATOM 1754 O O . LYS A 1 227 ? -6.805 -5.810 25.359 1.00 89.62 227 LYS A O 1
ATOM 1759 N N . ILE A 1 228 ? -5.299 -7.269 24.575 1.00 89.62 228 ILE A N 1
ATOM 1760 C CA . ILE A 1 228 ? -6.203 -8.022 23.710 1.00 89.62 228 ILE A CA 1
ATOM 1761 C C . ILE A 1 228 ? -6.208 -9.462 24.201 1.00 89.62 228 ILE A C 1
ATOM 1763 O O . ILE A 1 228 ? -5.213 -10.176 24.069 1.00 89.62 228 ILE A O 1
ATOM 1767 N N . THR A 1 229 ? -7.331 -9.868 24.781 1.00 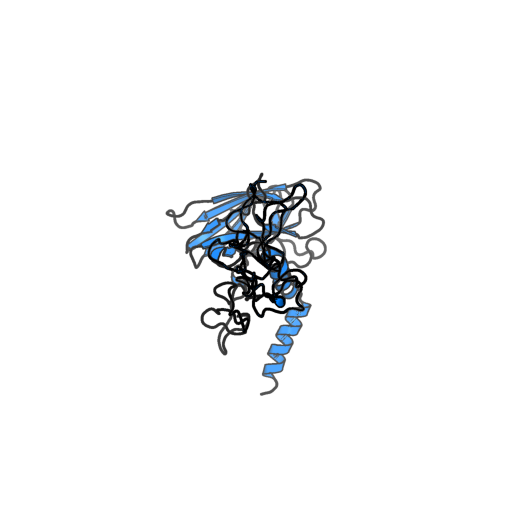91.75 229 THR A N 1
ATOM 1768 C CA . THR A 1 229 ? -7.484 -11.154 25.460 1.00 91.75 229 THR A CA 1
ATOM 1769 C C . THR A 1 229 ? -8.487 -12.022 24.692 1.00 91.75 229 THR A C 1
ATOM 1771 O O . THR A 1 229 ? -9.630 -11.592 24.519 1.00 91.75 229 THR A O 1
ATOM 1774 N N . PRO A 1 230 ? -8.100 -13.217 24.215 1.00 93.38 230 PRO A N 1
ATOM 1775 C CA . PRO A 1 230 ? -9.038 -14.152 23.601 1.00 93.38 230 PRO A CA 1
ATOM 1776 C C . PRO A 1 230 ? -9.914 -14.846 24.650 1.00 93.38 230 PRO A C 1
ATOM 1778 O O . PRO A 1 230 ? -9.462 -15.118 25.763 1.00 93.38 230 PRO A O 1
ATOM 1781 N N . ASP A 1 231 ? -11.145 -15.199 24.273 1.00 92.44 231 ASP A N 1
ATOM 1782 C CA . ASP A 1 231 ? -11.971 -16.135 25.053 1.00 92.44 231 ASP A CA 1
ATOM 1783 C C . ASP A 1 231 ? -11.427 -17.577 24.961 1.00 92.44 231 ASP A C 1
ATOM 1785 O O . ASP A 1 231 ? -11.609 -18.375 25.884 1.00 92.44 231 ASP A O 1
ATOM 1789 N N . ASP A 1 232 ? -10.789 -17.930 23.838 1.00 89.62 232 ASP A N 1
ATOM 1790 C CA . ASP A 1 232 ? -10.214 -19.255 23.600 1.00 89.62 232 ASP A CA 1
ATOM 1791 C C . ASP A 1 232 ? -8.793 -19.346 24.192 1.00 89.62 232 ASP A C 1
ATOM 1793 O O . ASP A 1 232 ? -7.911 -18.584 23.794 1.00 89.62 232 ASP A O 1
ATOM 1797 N N . PRO A 1 233 ? -8.521 -20.287 25.116 1.00 87.81 233 PRO A N 1
ATOM 1798 C CA . PRO A 1 233 ? -7.208 -20.424 25.745 1.00 87.81 233 PRO A CA 1
ATOM 1799 C C . PRO A 1 233 ? -6.114 -20.963 24.809 1.00 87.81 233 PRO A C 1
ATOM 1801 O O . PRO A 1 233 ? -4.950 -21.004 25.207 1.00 87.81 233 PRO A O 1
ATOM 1804 N N . SER A 1 234 ? -6.461 -21.440 23.609 1.00 88.38 234 SER A N 1
ATOM 1805 C CA . SER A 1 234 ? -5.479 -21.833 22.591 1.00 88.38 234 SER A CA 1
ATOM 1806 C C . SER A 1 234 ? -4.841 -20.632 21.892 1.00 88.38 234 SER A C 1
ATOM 1808 O O . SER A 1 234 ? -3.727 -20.746 21.373 1.00 88.38 234 SER A O 1
ATOM 1810 N N . ASP A 1 235 ? -5.514 -19.482 21.924 1.00 89.25 235 ASP A N 1
ATOM 1811 C CA . ASP A 1 235 ? -5.009 -18.228 21.394 1.00 89.25 235 ASP A CA 1
ATOM 1812 C C . ASP A 1 235 ? -4.147 -17.487 22.424 1.00 89.25 235 ASP A C 1
ATOM 1814 O O . ASP A 1 235 ? -4.258 -17.663 23.637 1.00 89.25 235 ASP A O 1
ATOM 1818 N N . SER A 1 236 ? -3.239 -16.645 21.928 1.00 88.31 236 SER A N 1
ATOM 1819 C CA . SER A 1 236 ? -2.315 -15.884 22.773 1.00 88.31 236 SER A CA 1
ATOM 1820 C C . SER A 1 236 ? -2.828 -14.476 23.054 1.00 88.31 236 SER A C 1
ATOM 1822 O O . SER A 1 236 ? -3.223 -13.745 22.143 1.00 88.31 236 SER A O 1
ATOM 1824 N N . GLU A 1 237 ? -2.749 -14.078 24.322 1.00 90.81 237 GLU A N 1
ATOM 1825 C CA . GLU A 1 237 ? -2.956 -12.696 24.749 1.00 90.81 237 GLU A CA 1
ATOM 1826 C C . GLU A 1 237 ? -1.865 -11.777 24.172 1.00 90.81 237 GLU A C 1
ATOM 1828 O O . GLU A 1 237 ? -0.690 -12.146 24.104 1.00 90.81 237 GLU A O 1
ATOM 1833 N N . GLN A 1 238 ? -2.262 -10.577 23.746 1.00 88.69 238 GLN A N 1
ATOM 1834 C CA . GLN A 1 238 ? -1.383 -9.582 23.129 1.00 88.69 238 GLN A CA 1
ATOM 1835 C C . GLN A 1 238 ? -1.489 -8.251 23.877 1.00 88.69 238 GLN A C 1
ATOM 1837 O O . GLN A 1 238 ? -2.582 -7.818 24.236 1.00 88.69 238 GLN A O 1
ATOM 1842 N N . GLU A 1 239 ? -0.358 -7.584 24.101 1.00 87.94 239 GLU A N 1
ATOM 1843 C CA . GLU A 1 239 ? -0.294 -6.313 24.827 1.00 87.94 239 GLU A CA 1
ATOM 1844 C C . GLU A 1 239 ? 0.602 -5.318 24.084 1.00 87.94 239 GLU A C 1
ATOM 1846 O O . GLU A 1 239 ? 1.685 -5.676 23.617 1.00 87.94 239 GLU A O 1
ATOM 1851 N N . VAL A 1 240 ? 0.138 -4.073 23.957 1.00 84.31 240 VAL A N 1
ATOM 1852 C CA . VAL A 1 240 ? 0.834 -3.007 23.230 1.00 84.31 240 VAL A CA 1
ATOM 1853 C C . VAL A 1 240 ? 0.769 -1.696 24.009 1.00 84.31 240 VAL A C 1
ATOM 1855 O O . VAL A 1 240 ? -0.310 -1.234 24.385 1.00 84.31 240 VAL A O 1
ATOM 1858 N N . ASP A 1 241 ? 1.923 -1.058 24.201 1.00 84.44 241 ASP A N 1
ATOM 1859 C CA . ASP A 1 241 ? 2.012 0.287 24.771 1.00 84.44 241 ASP A CA 1
ATOM 1860 C C . ASP A 1 241 ? 1.755 1.353 23.695 1.00 84.44 241 ASP A C 1
ATOM 1862 O O . ASP A 1 241 ? 2.348 1.335 22.614 1.00 84.44 241 ASP A O 1
ATOM 1866 N N . VAL A 1 242 ? 0.895 2.324 24.004 1.00 83.94 242 VAL A N 1
ATOM 1867 C CA . VAL A 1 242 ? 0.485 3.393 23.084 1.00 83.94 242 VAL A CA 1
ATOM 1868 C C . VAL A 1 242 ? 0.788 4.778 23.642 1.00 83.94 242 VAL A C 1
ATOM 1870 O O . VAL A 1 242 ? 0.653 5.050 24.833 1.00 83.94 242 VAL A O 1
ATOM 1873 N N . HIS A 1 243 ? 1.195 5.680 22.747 1.00 86.81 243 HIS A N 1
ATOM 1874 C CA . HIS A 1 243 ? 1.585 7.047 23.081 1.00 86.81 243 HIS A CA 1
ATOM 1875 C C . HIS A 1 243 ? 0.627 8.046 22.430 1.00 86.81 243 HIS A C 1
ATOM 1877 O O . HIS A 1 243 ? 0.726 8.337 21.236 1.00 86.81 243 HIS A O 1
ATOM 1883 N N . PHE A 1 244 ? -0.274 8.618 23.223 1.00 86.31 244 PHE A N 1
ATOM 1884 C CA . PHE A 1 244 ? -1.241 9.614 22.775 1.00 86.31 244 PHE A CA 1
ATOM 1885 C C . PHE A 1 244 ? -0.634 11.017 22.864 1.00 86.31 244 PHE A C 1
ATOM 1887 O O . PHE A 1 244 ? -0.659 11.676 23.908 1.00 86.31 244 PHE A O 1
ATOM 1894 N N . ARG A 1 245 ? -0.044 11.488 21.763 1.00 87.81 245 ARG A N 1
ATOM 1895 C CA . ARG A 1 245 ? 0.572 12.827 21.691 1.00 87.81 245 ARG A CA 1
ATOM 1896 C C . ARG A 1 245 ? -0.486 13.938 21.767 1.00 87.81 245 ARG A C 1
ATOM 1898 O O . ARG A 1 245 ? -1.583 13.702 21.272 1.00 87.81 245 ARG A O 1
ATOM 1905 N N . PRO A 1 246 ? -0.163 15.130 22.301 1.00 89.19 246 PRO A N 1
ATOM 1906 C CA . PRO A 1 246 ? -1.042 16.300 22.267 1.00 89.19 246 PRO A CA 1
ATOM 1907 C C . PRO A 1 246 ? -1.591 16.598 20.874 1.00 89.19 246 PRO A C 1
ATOM 1909 O O . PRO A 1 246 ? -0.868 16.516 19.877 1.00 89.19 246 PRO A O 1
ATOM 1912 N N . THR A 1 247 ? -2.861 16.976 20.811 1.00 87.00 247 THR A N 1
ATOM 1913 C CA . THR A 1 247 ? -3.588 17.237 19.564 1.00 87.00 247 THR A CA 1
ATOM 1914 C C . THR A 1 247 ? -4.533 18.415 19.757 1.00 87.00 247 THR A C 1
ATOM 1916 O O . THR A 1 247 ? -5.128 18.545 20.817 1.00 87.00 247 THR A O 1
ATOM 1919 N N . SER A 1 248 ? -4.710 19.244 18.728 1.00 85.25 248 SER A N 1
ATOM 1920 C CA . SER A 1 248 ? -5.664 20.365 18.741 1.00 85.25 248 SER A CA 1
ATOM 1921 C C . SER A 1 248 ? -7.120 19.951 18.481 1.00 85.25 248 SER A C 1
ATOM 1923 O O . SER A 1 248 ? -7.999 20.803 18.474 1.00 85.25 248 SER A O 1
ATOM 1925 N N . GLY A 1 249 ? -7.356 18.674 18.185 1.00 81.31 249 GLY A N 1
ATOM 1926 C CA . GLY A 1 249 ? -8.658 18.089 17.887 1.00 81.31 249 GLY A CA 1
ATOM 1927 C C . GLY A 1 249 ? -8.531 16.577 17.656 1.00 81.31 249 GLY A C 1
ATOM 1928 O O . GLY A 1 249 ? -7.426 16.037 17.787 1.00 81.31 249 GLY A O 1
ATOM 1929 N N . PRO A 1 250 ? -9.628 15.887 17.306 1.00 80.56 250 PRO A N 1
ATOM 1930 C CA . PRO A 1 250 ? -9.630 14.457 17.019 1.00 80.56 250 PRO A CA 1
ATOM 1931 C C . PRO A 1 250 ? -8.636 14.073 15.925 1.00 80.56 250 PRO A C 1
ATOM 1933 O O . PRO A 1 250 ? -8.599 14.674 14.849 1.00 80.56 250 PRO A O 1
ATOM 1936 N N . LYS A 1 251 ? -7.820 13.055 16.197 1.00 79.50 251 LYS A N 1
ATOM 1937 C CA . LYS A 1 251 ? -6.834 12.529 15.260 1.00 79.50 251 LYS A CA 1
ATOM 1938 C C . LYS A 1 251 ? -6.838 11.006 15.269 1.00 79.50 251 LYS A C 1
ATOM 1940 O O . LYS A 1 251 ? -6.791 10.374 16.322 1.00 79.50 251 LYS A O 1
ATOM 1945 N N . LEU A 1 252 ? -6.815 10.429 14.071 1.00 72.94 252 LEU A N 1
ATOM 1946 C CA . LEU A 1 252 ? -6.611 8.998 13.880 1.00 72.94 252 LEU A CA 1
ATOM 1947 C C . LEU A 1 252 ? -5.131 8.636 14.042 1.00 72.94 252 LEU A C 1
ATOM 1949 O O . LEU A 1 252 ? -4.243 9.309 13.509 1.00 72.94 252 LEU A O 1
ATOM 1953 N N . MET A 1 253 ? -4.870 7.534 14.735 1.00 75.12 253 MET A N 1
ATOM 1954 C CA . MET A 1 253 ? -3.563 6.894 14.812 1.00 75.12 253 MET A CA 1
ATOM 1955 C C . MET A 1 253 ? -3.685 5.392 14.593 1.00 75.12 253 MET A C 1
ATOM 1957 O O . MET A 1 253 ? -4.652 4.774 15.015 1.00 75.12 253 MET A O 1
ATOM 1961 N N . THR A 1 254 ? -2.686 4.785 13.962 1.00 72.81 254 THR A N 1
ATOM 1962 C CA . THR A 1 254 ? -2.526 3.325 13.999 1.00 72.81 254 THR A CA 1
ATOM 1963 C C . THR A 1 254 ? -1.719 2.953 15.237 1.00 72.81 254 THR A C 1
ATOM 1965 O O . THR A 1 254 ? -0.798 3.679 15.614 1.00 72.81 254 THR A O 1
ATOM 1968 N N . VAL A 1 255 ? -2.064 1.841 15.880 1.00 72.00 255 VAL A N 1
ATOM 1969 C CA . VAL A 1 255 ? -1.299 1.306 17.012 1.00 72.00 255 VAL A CA 1
ATOM 1970 C C . VAL A 1 255 ? 0.071 0.814 16.510 1.00 72.00 255 VAL A C 1
ATOM 1972 O O . VAL A 1 255 ? 0.142 -0.046 15.631 1.00 72.00 255 VAL A O 1
ATOM 1975 N N . VAL A 1 256 ? 1.160 1.384 17.040 1.00 69.62 256 VAL A N 1
ATOM 1976 C CA . VAL A 1 256 ? 2.563 1.127 16.641 1.00 69.62 256 VAL A CA 1
ATOM 1977 C C . VAL A 1 256 ? 3.417 0.721 17.853 1.00 69.62 256 VAL A C 1
ATOM 1979 O O . VAL A 1 256 ? 3.153 1.188 18.960 1.00 69.62 256 VAL A O 1
ATOM 1982 N N . ILE A 1 257 ? 4.450 -0.116 17.662 1.00 58.09 257 ILE A N 1
ATOM 1983 C CA . ILE A 1 257 ? 5.425 -0.462 18.725 1.00 58.09 257 ILE A CA 1
ATOM 1984 C C . ILE A 1 257 ? 6.482 0.633 18.837 1.00 58.09 257 ILE A C 1
ATOM 1986 O O . ILE A 1 257 ? 7.345 0.743 17.975 1.00 58.09 257 ILE A O 1
ATOM 1990 N N . VAL A 1 258 ? 6.520 1.364 19.949 1.00 53.66 258 VAL A N 1
ATOM 1991 C CA . VAL A 1 258 ? 7.607 2.320 20.239 1.00 53.66 258 VAL A CA 1
ATOM 1992 C C . VAL A 1 258 ? 8.886 1.567 20.642 1.00 53.66 258 VAL A C 1
ATOM 1994 O O . VAL A 1 258 ? 8.799 0.621 21.425 1.00 53.66 258 VAL A O 1
ATOM 1997 N N . PRO A 1 259 ? 10.084 1.941 20.134 1.00 49.31 259 PRO A N 1
ATOM 1998 C CA . PRO A 1 259 ? 10.444 3.190 19.444 1.00 49.31 259 PRO A CA 1
ATOM 1999 C C . PRO A 1 259 ? 10.329 3.182 17.906 1.00 49.31 259 PRO A C 1
ATOM 2001 O O . PRO A 1 259 ? 10.870 4.077 17.262 1.00 49.31 259 PRO A O 1
ATOM 2004 N N . GLY A 1 260 ? 9.653 2.203 17.304 1.00 54.66 260 GLY A N 1
ATOM 2005 C CA . GLY A 1 260 ? 9.408 2.150 15.862 1.00 54.66 260 GLY A CA 1
ATOM 2006 C C . GLY A 1 260 ? 8.069 2.773 15.450 1.00 54.66 260 GLY A C 1
ATOM 2007 O O . GLY A 1 260 ? 7.058 2.629 16.123 1.00 54.66 260 GLY A O 1
ATOM 2008 N N . ASP A 1 261 ? 8.013 3.408 14.282 1.00 58.94 261 ASP A N 1
ATOM 2009 C CA . ASP A 1 261 ? 6.735 3.797 13.656 1.00 58.94 261 ASP A CA 1
ATOM 2010 C C . ASP A 1 261 ? 6.106 2.617 12.878 1.00 58.94 261 ASP A C 1
ATOM 2012 O O . ASP A 1 261 ? 5.387 2.803 11.896 1.00 58.94 261 ASP A O 1
ATOM 2016 N N . PHE A 1 262 ? 6.397 1.375 13.283 1.00 60.59 262 PHE A N 1
ATOM 2017 C CA . PHE A 1 262 ? 5.883 0.182 12.616 1.00 60.59 262 PHE A CA 1
ATOM 2018 C C . PHE A 1 262 ? 4.523 -0.207 13.212 1.00 60.59 262 PHE A C 1
ATOM 2020 O O . PHE A 1 262 ? 4.438 -0.416 14.429 1.00 60.59 262 PHE A O 1
ATOM 2027 N N . PRO A 1 263 ? 3.458 -0.317 12.391 1.00 63.91 263 PRO A N 1
ATOM 2028 C CA . PRO A 1 263 ? 2.153 -0.762 12.863 1.00 63.91 263 PRO A CA 1
ATOM 2029 C C . PRO A 1 263 ? 2.246 -2.194 13.381 1.00 63.91 263 PRO A C 1
ATOM 2031 O O . PRO A 1 263 ? 2.871 -3.042 12.745 1.00 63.91 263 PRO A O 1
ATOM 2034 N N . VAL A 1 264 ? 1.620 -2.461 14.525 1.00 69.94 264 VAL A N 1
ATOM 2035 C CA . VAL A 1 264 ? 1.627 -3.795 15.139 1.00 69.94 264 VAL A CA 1
ATOM 2036 C C . VAL A 1 264 ? 0.594 -4.668 14.433 1.00 69.94 264 VAL A C 1
ATOM 2038 O O . VAL A 1 264 ? -0.597 -4.365 14.532 1.00 69.94 264 VAL A O 1
ATOM 2041 N N . PRO A 1 265 ? 0.994 -5.727 13.704 1.00 74.62 265 PRO A N 1
ATOM 2042 C CA . PRO A 1 265 ? 0.031 -6.698 13.214 1.00 74.62 265 PRO A CA 1
ATOM 2043 C C . PRO A 1 265 ? -0.481 -7.523 14.400 1.00 74.62 265 PRO A C 1
ATOM 2045 O O . PRO A 1 265 ? 0.298 -8.167 15.099 1.00 74.62 265 PRO A O 1
ATOM 2048 N N . LEU A 1 266 ? -1.791 -7.492 14.622 1.00 79.50 266 LEU A N 1
ATOM 2049 C CA . LEU A 1 266 ? -2.475 -8.242 15.670 1.00 79.50 266 LEU A CA 1
ATOM 2050 C C . LEU A 1 266 ? -2.970 -9.560 15.086 1.00 79.50 266 LEU A C 1
ATOM 2052 O O . LEU A 1 266 ? -3.742 -9.562 14.129 1.00 79.50 266 LEU A O 1
ATOM 2056 N N . VAL A 1 267 ? -2.528 -10.687 15.635 1.00 83.12 267 VAL A N 1
ATOM 2057 C CA . VAL A 1 267 ? -2.996 -12.001 15.179 1.00 83.12 267 VAL A CA 1
ATOM 2058 C C . VAL A 1 267 ? -4.318 -12.286 15.877 1.00 83.12 267 VAL A C 1
ATOM 2060 O O . VAL A 1 267 ? -4.331 -12.434 17.095 1.00 83.12 267 VAL A O 1
ATOM 2063 N N . MET A 1 268 ? -5.423 -12.358 15.136 1.00 83.31 268 MET A N 1
ATOM 2064 C CA . MET A 1 268 ? -6.720 -12.711 15.719 1.00 83.31 268 MET A CA 1
ATOM 2065 C C . MET A 1 268 ? -7.381 -13.833 14.925 1.00 83.31 268 MET A C 1
ATOM 2067 O O . MET A 1 268 ? -7.609 -13.715 13.718 1.00 83.31 268 MET A O 1
ATOM 2071 N N . ASN A 1 269 ? -7.684 -14.926 15.623 1.00 87.25 269 ASN A N 1
ATOM 2072 C CA . ASN A 1 269 ? -8.411 -16.076 15.099 1.00 87.25 269 ASN A CA 1
ATOM 2073 C C . ASN A 1 269 ? -9.927 -15.923 15.322 1.00 87.25 269 ASN A C 1
ATOM 2075 O O . ASN A 1 269 ? -10.348 -15.092 16.134 1.00 87.25 269 ASN A O 1
ATOM 2079 N N . PRO A 1 270 ? -10.770 -16.685 14.593 1.00 89.12 270 PRO A N 1
ATOM 2080 C CA . PRO A 1 270 ? -12.213 -16.601 14.738 1.00 89.12 270 PRO A CA 1
ATOM 2081 C C . PRO A 1 270 ? -12.666 -16.904 16.160 1.00 89.12 270 PRO A C 1
ATOM 2083 O O . PRO A 1 270 ? -12.338 -17.955 16.704 1.00 89.12 270 PRO A O 1
ATOM 2086 N N . GLY A 1 271 ? -13.452 -16.006 16.740 1.00 89.25 271 GLY A N 1
ATOM 2087 C CA . GLY A 1 271 ? -13.867 -16.116 18.130 1.00 89.25 271 GLY A CA 1
ATOM 2088 C C . GLY A 1 271 ? -14.182 -14.768 18.759 1.00 89.25 271 GLY A C 1
ATOM 2089 O O . GLY A 1 271 ? -14.196 -13.729 18.095 1.00 89.25 271 GLY A O 1
ATOM 2090 N N . ARG A 1 272 ? -14.459 -14.801 20.061 1.00 91.25 272 ARG A N 1
ATOM 2091 C CA . ARG A 1 272 ? -14.663 -13.603 20.875 1.00 91.25 272 ARG A CA 1
ATOM 2092 C C . ARG A 1 272 ? -13.345 -13.149 21.484 1.00 91.25 272 ARG A C 1
ATOM 2094 O O . ARG A 1 272 ? -12.569 -13.965 21.976 1.00 91.25 272 ARG A O 1
ATOM 2101 N N . TRP A 1 273 ? -13.132 -11.842 21.447 1.00 90.69 273 TRP A N 1
ATOM 2102 C CA . TRP A 1 273 ? -11.947 -11.185 21.974 1.00 90.69 273 TRP A CA 1
ATOM 2103 C C . TRP A 1 273 ? -12.369 -9.979 22.810 1.00 90.69 273 TRP A C 1
ATOM 2105 O O . TRP A 1 273 ? -13.290 -9.253 22.445 1.00 90.69 273 TRP A O 1
ATOM 2115 N N . SER A 1 274 ? -11.677 -9.753 23.919 1.00 91.12 274 SER A N 1
ATOM 2116 C CA . SER A 1 274 ? -11.816 -8.561 24.753 1.00 91.12 274 SER A CA 1
ATOM 2117 C C . SER A 1 274 ? -10.651 -7.615 24.479 1.00 91.12 274 SER A C 1
ATOM 2119 O O . SER A 1 274 ? -9.496 -7.974 24.705 1.00 91.12 274 SER A O 1
ATOM 2121 N N . ILE A 1 275 ? -10.943 -6.401 24.019 1.00 90.06 275 ILE A N 1
ATOM 2122 C CA . ILE A 1 275 ? -9.958 -5.331 23.834 1.00 90.06 275 ILE A CA 1
ATOM 2123 C C . ILE A 1 275 ? -10.078 -4.376 25.022 1.00 90.06 275 ILE A C 1
ATOM 2125 O O . ILE A 1 275 ? -11.027 -3.602 25.105 1.00 90.06 275 ILE A O 1
ATOM 2129 N N . SER A 1 276 ? -9.124 -4.441 25.946 1.00 90.75 276 SER A N 1
ATOM 2130 C CA . SER A 1 276 ? -9.009 -3.553 27.104 1.00 90.75 276 SER A CA 1
ATOM 2131 C C . SER A 1 276 ? -8.028 -2.421 26.824 1.00 90.75 276 SER A C 1
ATOM 2133 O O . SER A 1 276 ? -6.904 -2.648 26.376 1.00 90.75 276 SER A O 1
ATOM 2135 N N . ILE A 1 277 ? -8.442 -1.187 27.104 1.00 89.31 277 ILE A N 1
ATOM 2136 C CA . ILE A 1 277 ? -7.609 0.003 26.946 1.00 89.31 277 ILE A CA 1
ATOM 2137 C C . ILE A 1 277 ? -7.537 0.748 28.252 1.00 89.31 277 ILE A C 1
ATOM 2139 O O . ILE A 1 277 ? -8.548 1.170 28.805 1.00 89.31 277 ILE A O 1
ATOM 2143 N N . MET A 1 278 ? -6.305 0.895 28.727 1.00 88.94 278 MET A N 1
ATOM 2144 C CA . MET A 1 278 ? -5.970 1.416 30.038 1.00 88.94 278 MET A CA 1
ATOM 2145 C C . MET A 1 278 ? -5.270 2.767 29.909 1.00 88.94 278 MET A C 1
ATOM 2147 O O . MET A 1 278 ? -4.244 2.887 29.234 1.00 88.94 278 MET A O 1
ATOM 2151 N N . ASN A 1 279 ? -5.814 3.780 30.581 1.00 84.50 279 ASN A N 1
ATOM 2152 C CA . ASN A 1 279 ? -5.266 5.128 30.660 1.00 84.50 279 ASN A CA 1
ATOM 2153 C C . ASN A 1 279 ? -5.772 5.829 31.929 1.00 84.50 279 ASN A C 1
ATOM 2155 O O . ASN A 1 279 ? -6.957 5.789 32.233 1.00 84.50 279 ASN A O 1
ATOM 2159 N N . ASN A 1 280 ? -4.888 6.482 32.679 1.00 77.06 280 ASN A N 1
ATOM 2160 C CA . ASN A 1 280 ? -5.221 7.164 33.931 1.00 77.06 280 ASN A CA 1
ATOM 2161 C C . ASN A 1 280 ? -5.315 8.700 33.819 1.00 77.06 280 ASN A C 1
ATOM 2163 O O . ASN A 1 280 ? -5.504 9.355 34.843 1.00 77.06 280 ASN A O 1
ATOM 2167 N N . GLN A 1 281 ? -5.177 9.274 32.621 1.00 78.56 281 GLN A N 1
ATOM 2168 C CA . GLN A 1 281 ? -5.235 10.716 32.361 1.00 78.56 281 GLN A CA 1
ATOM 2169 C C . GLN A 1 281 ? -6.455 11.078 31.500 1.00 78.56 281 GLN A C 1
ATOM 2171 O O . GLN A 1 281 ? -7.057 10.215 30.862 1.00 78.56 281 GLN A O 1
ATOM 2176 N N . ASN A 1 282 ? -6.813 12.367 31.473 1.00 67.44 282 ASN A N 1
ATOM 2177 C CA . ASN A 1 282 ? -7.910 12.861 30.642 1.00 67.44 282 ASN A CA 1
ATOM 2178 C C . ASN A 1 282 ? -7.578 12.675 29.159 1.00 67.44 282 ASN A C 1
ATOM 2180 O O . ASN A 1 282 ? -6.769 13.412 28.594 1.00 67.44 282 ASN A O 1
ATOM 2184 N N . LEU A 1 283 ? -8.225 11.692 28.544 1.00 70.81 283 LEU A N 1
ATOM 2185 C CA . LEU A 1 283 ? -8.123 11.396 27.126 1.00 70.81 283 LEU A CA 1
ATOM 2186 C C . LEU A 1 283 ? -9.528 11.158 26.579 1.00 70.81 283 LEU A C 1
ATOM 2188 O O . LEU A 1 283 ? -10.293 10.381 27.149 1.00 70.81 283 LEU A O 1
ATOM 2192 N N . PHE A 1 284 ? -9.849 11.809 25.466 1.00 71.19 284 PHE A N 1
ATOM 2193 C CA . PHE A 1 284 ? -11.080 11.543 24.734 1.00 71.19 284 PHE A CA 1
ATOM 2194 C C . PHE A 1 284 ? -10.784 10.573 23.618 1.00 71.19 284 PHE A C 1
ATOM 2196 O O . PHE A 1 284 ? -9.815 10.743 22.871 1.00 71.19 284 PHE A O 1
ATOM 2203 N N . LEU A 1 285 ? -11.596 9.537 23.524 1.00 65.62 285 LEU A N 1
ATOM 2204 C CA . LEU A 1 285 ? -11.264 8.432 22.664 1.00 65.62 285 LEU A CA 1
ATOM 2205 C C . LEU A 1 285 ? -12.532 7.805 22.090 1.00 65.62 285 LEU A C 1
ATOM 2207 O O . LEU A 1 285 ? -13.513 7.565 22.789 1.00 65.62 285 LEU A O 1
ATOM 2211 N N . ILE A 1 286 ? -12.463 7.544 20.793 1.00 59.41 286 ILE A N 1
ATOM 2212 C CA . ILE A 1 286 ? -13.364 6.672 20.057 1.00 59.41 286 ILE A CA 1
ATOM 2213 C C . ILE A 1 286 ? -12.494 5.490 19.635 1.00 59.41 286 ILE A C 1
ATOM 2215 O O . ILE A 1 286 ? -11.412 5.680 19.063 1.00 59.41 286 ILE A O 1
ATOM 2219 N N . LEU A 1 287 ? -12.908 4.280 20.013 1.00 53.53 287 LEU A N 1
ATOM 2220 C CA . LEU A 1 287 ? -12.080 3.082 19.938 1.00 53.53 287 LEU A CA 1
ATOM 2221 C C . LEU A 1 287 ? -12.570 2.134 18.839 1.00 53.53 287 LEU A C 1
ATOM 2223 O O . LEU A 1 287 ? -13.612 1.530 19.045 1.00 53.53 287 LEU A O 1
ATOM 2227 N N . PRO A 1 288 ? -11.849 1.982 17.713 1.00 58.25 288 PRO A N 1
ATOM 2228 C CA . PRO A 1 288 ? -12.439 1.738 16.395 1.00 58.25 288 PRO A CA 1
ATOM 2229 C C . PRO A 1 288 ? -11.966 0.457 15.696 1.00 58.25 288 PRO A C 1
ATOM 2231 O O . PRO A 1 288 ? -11.023 -0.215 16.107 1.00 58.25 288 PRO A O 1
ATOM 2234 N N . LEU A 1 289 ? -12.643 0.200 14.574 1.00 56.38 289 LEU A N 1
ATOM 2235 C CA . LEU A 1 289 ? -12.216 -0.537 13.380 1.00 56.38 289 LEU A CA 1
ATOM 2236 C C . LEU A 1 289 ? -10.996 -1.464 13.501 1.00 56.38 289 LEU A C 1
ATOM 2238 O O . LEU A 1 289 ? -9.847 -1.036 13.379 1.00 56.38 289 LEU A O 1
ATOM 2242 N N . ASN A 1 290 ? -11.282 -2.767 13.569 1.00 51.88 290 ASN A N 1
ATOM 2243 C CA . ASN A 1 290 ? -10.325 -3.823 13.240 1.00 51.88 290 ASN A CA 1
ATOM 2244 C C . ASN A 1 290 ? -10.216 -3.944 11.714 1.0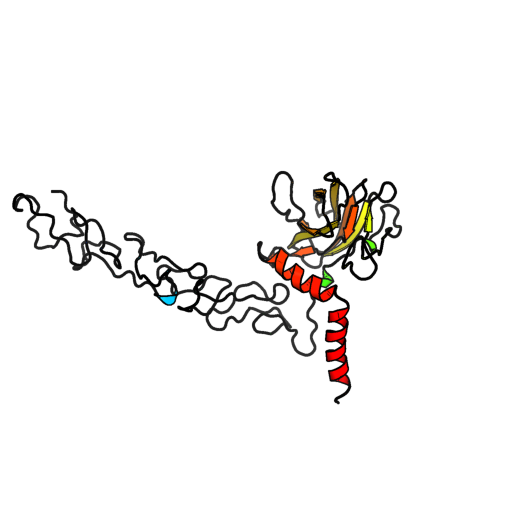0 51.88 290 ASN A C 1
ATOM 2246 O O . ASN A 1 290 ? -11.154 -4.396 11.062 1.00 51.88 290 ASN A O 1
ATOM 2250 N N . VAL A 1 291 ? -9.081 -3.556 11.128 1.00 54.31 291 VAL A N 1
ATOM 2251 C CA . VAL A 1 291 ? -8.864 -3.656 9.673 1.00 54.31 291 VAL A CA 1
ATOM 2252 C C . VAL A 1 291 ? -7.983 -4.859 9.359 1.00 54.31 291 VAL A C 1
ATOM 2254 O O . VAL A 1 291 ? -6.859 -4.951 9.845 1.00 54.31 291 VAL A O 1
ATOM 2257 N N . ASP A 1 292 ? -8.485 -5.772 8.532 1.00 51.50 292 ASP A N 1
ATOM 2258 C CA . ASP A 1 292 ? -7.764 -6.959 8.069 1.00 51.50 292 ASP A CA 1
ATOM 2259 C C . ASP A 1 292 ? -6.634 -6.587 7.076 1.00 51.50 292 ASP A C 1
ATOM 2261 O O . ASP A 1 292 ? -6.875 -6.015 6.003 1.00 51.50 292 ASP A O 1
ATOM 2265 N N . LEU A 1 293 ? -5.397 -6.933 7.448 1.00 46.09 293 LEU A N 1
ATOM 2266 C CA . LEU A 1 293 ? -4.142 -6.667 6.739 1.00 46.09 293 LEU A CA 1
ATOM 2267 C C . LEU A 1 293 ? -3.959 -7.457 5.452 1.00 46.09 293 LEU A C 1
ATOM 2269 O O . LEU A 1 293 ? -3.300 -6.961 4.541 1.00 46.09 293 LEU A O 1
ATOM 2273 N N . LEU A 1 294 ? -4.530 -8.659 5.345 1.00 39.06 294 LEU A N 1
ATOM 2274 C CA . LEU A 1 294 ? -4.425 -9.456 4.117 1.00 39.06 294 LEU A CA 1
ATOM 2275 C C . LEU A 1 294 ? -5.187 -8.811 2.950 1.00 39.06 294 LEU A C 1
ATOM 2277 O O . LEU A 1 294 ? -5.007 -9.214 1.803 1.00 39.06 294 LEU A O 1
ATOM 2281 N N . PHE A 1 295 ? -6.008 -7.793 3.227 1.00 43.22 295 PHE A N 1
ATOM 2282 C CA . PHE A 1 295 ? -6.810 -7.094 2.228 1.00 43.22 295 PHE A CA 1
ATOM 2283 C C . PHE A 1 295 ? -6.387 -5.639 1.959 1.00 43.22 295 PHE A C 1
ATOM 2285 O O . PHE A 1 295 ? -6.887 -5.052 1.000 1.00 43.22 295 PHE A O 1
ATOM 2292 N N . HIS A 1 296 ? -5.490 -5.034 2.754 1.00 47.88 296 HIS A N 1
ATOM 2293 C CA . HIS A 1 296 ? -5.259 -3.584 2.692 1.00 47.88 296 HIS A CA 1
ATOM 2294 C C . HIS A 1 296 ? -3.773 -3.188 2.843 1.00 47.88 296 HIS A C 1
ATOM 2296 O O . HIS A 1 296 ? -3.223 -3.214 3.941 1.00 47.88 296 HIS A O 1
ATOM 2302 N N . GLU A 1 297 ? -3.140 -2.759 1.742 1.00 36.75 297 GLU A N 1
ATOM 2303 C CA . GLU A 1 297 ? -1.757 -2.249 1.718 1.00 36.75 297 GLU A CA 1
ATOM 2304 C C . GLU A 1 297 ? -1.596 -0.790 2.214 1.00 36.75 297 GLU A C 1
ATOM 2306 O O . GLU A 1 297 ? -2.516 0.034 2.230 1.00 36.75 297 GLU A O 1
ATOM 2311 N N . ASP A 1 298 ? -0.348 -0.489 2.577 1.00 37.81 298 ASP A N 1
ATOM 2312 C CA . ASP A 1 298 ? 0.130 0.348 3.683 1.00 37.81 298 ASP A CA 1
ATOM 2313 C C . ASP A 1 298 ? 0.013 1.883 3.600 1.00 37.81 298 ASP A C 1
ATOM 2315 O O . ASP A 1 298 ? 0.250 2.553 4.601 1.00 37.81 298 ASP A O 1
ATOM 2319 N N . SER A 1 299 ? -0.334 2.493 2.465 1.00 35.91 299 SER A N 1
ATOM 2320 C CA . SER A 1 299 ? -0.171 3.962 2.306 1.00 35.91 299 SER A CA 1
ATOM 2321 C C . SER A 1 299 ? -1.431 4.741 1.919 1.00 35.91 299 SER A C 1
ATOM 2323 O O . SER A 1 299 ? -1.519 5.932 2.201 1.00 35.91 299 SER A O 1
ATOM 2325 N N . LEU A 1 300 ? -2.443 4.073 1.360 1.00 36.53 300 LEU A N 1
ATOM 2326 C CA . LEU A 1 300 ? -3.735 4.670 0.969 1.00 36.53 300 LEU A CA 1
ATOM 2327 C C . LEU A 1 300 ? -4.827 4.489 2.040 1.00 36.53 300 LEU A C 1
ATOM 2329 O O . LEU A 1 300 ? -5.984 4.847 1.837 1.00 36.53 300 LEU A O 1
ATOM 2333 N N . LEU A 1 301 ? -4.508 3.831 3.158 1.00 44.69 301 LEU A N 1
ATOM 2334 C CA . LEU A 1 301 ? -5.473 3.498 4.210 1.00 44.69 301 LEU A CA 1
ATOM 2335 C C . LEU A 1 301 ? -5.893 4.709 5.043 1.00 44.69 301 LEU A C 1
ATOM 2337 O O . LEU A 1 301 ? -7.062 4.807 5.384 1.00 44.69 301 LEU A O 1
ATOM 2341 N N . VAL A 1 302 ? -4.990 5.646 5.338 1.00 41.06 302 VAL A N 1
ATOM 2342 C CA . VAL A 1 302 ? -5.325 6.777 6.218 1.00 41.06 302 VAL A CA 1
ATOM 2343 C C . VAL A 1 302 ? -6.161 7.839 5.495 1.00 41.06 302 VAL A C 1
ATOM 2345 O O . VAL A 1 302 ? -7.005 8.447 6.133 1.00 41.06 302 VAL A O 1
ATOM 2348 N N . SER A 1 303 ? -5.982 8.052 4.185 1.00 35.59 303 SER A N 1
ATOM 2349 C CA . SER A 1 303 ? -6.694 9.104 3.433 1.00 35.59 303 SER A CA 1
ATOM 2350 C C . SER A 1 303 ? -8.090 8.703 2.949 1.00 35.59 303 SER A C 1
ATOM 2352 O O . SER A 1 303 ? -8.993 9.535 2.947 1.00 35.59 303 SER A O 1
ATOM 2354 N N . ASP A 1 304 ? -8.284 7.444 2.549 1.00 39.88 304 ASP A N 1
ATOM 2355 C CA . ASP A 1 304 ? -9.541 7.020 1.912 1.00 39.88 304 ASP A CA 1
ATOM 2356 C C . ASP A 1 304 ? -10.550 6.497 2.939 1.00 39.88 304 ASP A C 1
ATOM 2358 O O . ASP A 1 304 ? -11.732 6.813 2.845 1.00 39.88 304 ASP A O 1
ATOM 2362 N N . VAL A 1 305 ? -10.080 5.814 3.997 1.00 45.62 305 VAL A N 1
ATOM 2363 C CA . VAL A 1 305 ? -10.905 5.543 5.192 1.00 45.62 305 VAL A CA 1
ATOM 2364 C C . VAL A 1 305 ? -11.359 6.866 5.815 1.00 45.62 305 VAL A C 1
ATOM 2366 O O . VAL A 1 305 ? -12.475 6.968 6.300 1.00 45.62 305 VAL A O 1
ATOM 2369 N N . PHE A 1 306 ? -10.535 7.911 5.735 1.00 42.50 306 PHE A N 1
ATOM 2370 C CA . PHE A 1 306 ? -10.882 9.261 6.175 1.00 42.50 306 PHE A CA 1
ATOM 2371 C C . PHE A 1 306 ? -11.977 9.911 5.313 1.00 42.50 306 PHE A C 1
ATOM 2373 O O . PHE A 1 306 ? -12.836 10.587 5.868 1.00 42.50 306 PHE A O 1
ATOM 2380 N N . HIS A 1 307 ? -12.015 9.679 3.994 1.00 40.94 307 HIS A N 1
ATOM 2381 C CA . HIS A 1 307 ? -13.085 10.203 3.134 1.00 40.94 307 HIS A CA 1
ATOM 2382 C C . HIS A 1 307 ? -14.410 9.447 3.321 1.00 40.94 307 HIS A C 1
ATOM 2384 O O . HIS A 1 307 ? -15.463 10.071 3.483 1.00 40.94 307 HIS A O 1
ATOM 2390 N N . ASP A 1 308 ? -14.354 8.115 3.376 1.00 41.16 308 ASP A N 1
ATOM 2391 C CA . ASP A 1 308 ? -15.537 7.281 3.597 1.00 41.16 308 ASP A CA 1
ATOM 2392 C C . ASP A 1 308 ? -16.084 7.444 5.023 1.00 41.16 308 ASP A C 1
ATOM 2394 O O . ASP A 1 308 ? -17.291 7.501 5.188 1.00 41.16 308 ASP A O 1
ATOM 2398 N N . LEU A 1 309 ? -15.248 7.620 6.056 1.00 44.97 309 LEU A N 1
ATOM 2399 C CA . LEU A 1 309 ? -15.735 7.860 7.421 1.00 44.97 309 LEU A CA 1
ATOM 2400 C C . LEU A 1 309 ? -16.262 9.288 7.610 1.00 44.97 309 LEU A C 1
ATOM 2402 O O . LEU A 1 309 ? -17.356 9.443 8.141 1.00 44.97 309 LEU A O 1
ATOM 2406 N N . LEU A 1 310 ? -15.572 10.336 7.140 1.00 38.19 310 LEU A N 1
ATOM 2407 C CA . LEU A 1 310 ? -16.061 11.718 7.292 1.00 38.19 310 LEU A CA 1
ATOM 2408 C C . LEU A 1 310 ? -17.346 11.996 6.502 1.00 38.19 310 LEU A C 1
ATOM 2410 O O . LEU A 1 310 ? -18.198 12.750 6.972 1.00 38.19 310 LEU A O 1
ATOM 2414 N N . SER A 1 311 ? -17.515 11.388 5.323 1.00 37.31 311 SER A N 1
ATOM 2415 C CA . SER A 1 311 ? -18.778 11.484 4.573 1.00 37.31 311 SER A CA 1
ATOM 2416 C C . SER A 1 311 ? -19.938 10.815 5.313 1.00 37.31 311 SER A C 1
ATOM 2418 O O . SER A 1 311 ? -21.085 11.224 5.182 1.00 37.31 311 SER A O 1
ATOM 2420 N N . SER A 1 312 ? -19.628 9.835 6.149 1.00 40.06 312 SER A N 1
ATOM 2421 C CA . SER A 1 312 ? -20.587 8.990 6.845 1.00 40.06 312 SER A CA 1
ATOM 2422 C C . SER A 1 312 ? -20.888 9.445 8.289 1.00 40.06 312 SER A C 1
ATOM 2424 O O . SER A 1 312 ? -21.927 9.112 8.853 1.00 40.06 312 SER A O 1
ATOM 2426 N N . LEU A 1 313 ? -20.011 10.288 8.849 1.00 39.12 313 LEU A N 1
ATOM 2427 C CA . LEU A 1 313 ? -20.154 11.002 10.126 1.00 39.12 313 LEU A CA 1
ATOM 2428 C C . LEU A 1 313 ? -20.810 12.387 9.958 1.00 39.12 313 LEU A C 1
ATOM 2430 O O . LEU A 1 313 ? -21.098 13.071 10.936 1.00 39.12 313 LEU A O 1
ATOM 2434 N N . SER A 1 314 ? -21.064 12.822 8.720 1.00 33.59 314 SER A N 1
ATOM 2435 C CA . SER A 1 314 ? -21.782 14.065 8.438 1.00 33.59 314 SER A CA 1
ATOM 2436 C C . SER A 1 314 ? -23.300 13.823 8.385 1.00 33.59 314 SER A C 1
ATOM 2438 O O . SER A 1 314 ? -23.771 13.123 7.480 1.00 33.59 314 SER A O 1
ATOM 2440 N N . PRO A 1 315 ? -24.119 14.464 9.245 1.00 40.12 315 PRO A N 1
ATOM 2441 C CA . PRO A 1 315 ? -25.579 14.364 9.147 1.00 40.12 315 PRO A CA 1
ATOM 2442 C C . PRO A 1 315 ? -26.135 14.932 7.825 1.00 40.12 315 PRO A C 1
ATOM 2444 O O . PRO A 1 315 ? -27.253 14.600 7.429 1.00 40.12 315 PRO A O 1
ATOM 2447 N N . PHE A 1 316 ? -25.351 15.736 7.092 1.00 32.44 316 PHE A N 1
ATOM 2448 C CA . PHE A 1 316 ? -25.741 16.283 5.789 1.00 32.44 316 PHE A CA 1
ATOM 2449 C C . PHE A 1 316 ? -25.765 15.238 4.661 1.00 32.44 316 PHE A C 1
ATOM 2451 O O . PHE A 1 316 ? -26.558 15.380 3.730 1.00 32.44 316 PHE A O 1
ATOM 2458 N N . TRP A 1 317 ? -24.960 14.174 4.741 1.00 29.38 317 TRP A N 1
ATOM 2459 C CA . TRP A 1 317 ? -24.912 13.126 3.710 1.00 29.38 317 TRP A CA 1
ATOM 2460 C C . TRP A 1 317 ? -25.921 12.003 3.950 1.00 29.38 317 TRP A C 1
ATOM 2462 O O . TRP A 1 317 ? -26.529 11.523 2.993 1.00 29.38 317 TRP A O 1
ATOM 2472 N N . ILE A 1 318 ? -26.192 11.656 5.214 1.00 34.34 318 ILE A N 1
ATOM 2473 C CA . ILE A 1 318 ? -27.250 10.696 5.575 1.00 34.34 318 ILE A CA 1
ATOM 2474 C C . ILE A 1 318 ? -28.614 11.196 5.072 1.00 34.34 318 ILE A C 1
ATOM 2476 O O . ILE A 1 318 ? -29.398 10.412 4.536 1.00 34.34 318 ILE A O 1
ATOM 2480 N N . SER A 1 319 ? -28.870 12.511 5.138 1.00 29.95 319 SER A N 1
ATOM 2481 C CA . SER A 1 319 ? -30.073 13.109 4.545 1.00 29.95 319 SER A CA 1
ATOM 2482 C C . SER A 1 319 ? -30.132 12.926 3.026 1.00 29.95 319 SER A C 1
ATOM 2484 O O . SER A 1 319 ? -31.211 12.668 2.506 1.00 29.95 319 SER A O 1
ATOM 2486 N N . TRP A 1 320 ? -29.005 13.017 2.310 1.00 27.31 320 TRP A N 1
ATOM 2487 C CA . TRP A 1 320 ? -28.959 12.882 0.847 1.00 27.31 320 TRP A CA 1
ATOM 2488 C C . TRP A 1 320 ? -29.132 11.424 0.388 1.00 27.31 320 TRP A C 1
ATOM 2490 O O . TRP A 1 320 ? -29.895 11.151 -0.538 1.00 27.31 320 TRP A O 1
ATOM 2500 N N . GLN A 1 321 ? -28.507 10.467 1.083 1.00 31.25 321 GLN A N 1
ATOM 2501 C CA . GLN A 1 321 ? -28.618 9.035 0.773 1.00 31.25 321 GLN A CA 1
ATOM 2502 C C . GLN A 1 321 ? -30.002 8.462 1.140 1.00 31.25 321 GLN A C 1
ATOM 2504 O O . GLN A 1 321 ? -30.546 7.616 0.420 1.00 31.25 321 GLN A O 1
ATOM 2509 N N . LEU A 1 322 ? -30.618 8.967 2.218 1.00 32.44 322 LEU A N 1
ATOM 2510 C CA . LEU A 1 322 ? -32.015 8.673 2.552 1.00 32.44 322 LEU A CA 1
ATOM 2511 C C . LEU A 1 322 ? -33.002 9.375 1.604 1.00 32.44 322 LEU A C 1
ATOM 2513 O O . LEU A 1 322 ? -34.039 8.796 1.285 1.00 32.44 322 LEU A O 1
ATOM 2517 N N . GLN A 1 323 ? -32.690 10.568 1.081 1.00 27.75 323 GLN A N 1
ATOM 2518 C CA . GLN A 1 323 ? -33.547 11.217 0.080 1.00 27.75 323 GLN A CA 1
ATOM 2519 C C . GLN A 1 323 ? -33.581 10.454 -1.246 1.00 27.75 323 GLN A C 1
ATOM 2521 O O . GLN A 1 323 ? -34.665 10.298 -1.803 1.00 27.75 323 GLN A O 1
ATOM 2526 N N . GLU A 1 324 ? -32.460 9.913 -1.733 1.00 30.31 324 GLU A N 1
ATOM 2527 C CA . GLU A 1 324 ? -32.470 9.110 -2.967 1.00 30.31 324 GLU A CA 1
ATOM 2528 C C . GLU A 1 324 ? -33.180 7.757 -2.798 1.00 30.31 324 GLU A C 1
ATOM 2530 O O . GLU A 1 324 ? -33.887 7.301 -3.702 1.00 30.31 324 GLU A O 1
ATOM 2535 N N . SER A 1 325 ? -33.076 7.131 -1.622 1.00 33.81 325 SER A N 1
ATOM 2536 C CA . SER A 1 325 ? -33.780 5.873 -1.348 1.00 33.81 325 SER A CA 1
ATOM 2537 C C . SER A 1 325 ? -35.289 6.068 -1.138 1.00 33.81 325 SER A C 1
ATOM 2539 O O . SER A 1 325 ? -36.068 5.240 -1.619 1.00 33.81 325 SER A O 1
ATOM 2541 N N . VAL A 1 326 ? -35.730 7.191 -0.553 1.00 32.66 326 VAL A N 1
ATOM 2542 C CA . VAL A 1 326 ? -37.161 7.538 -0.422 1.00 32.66 326 VAL A CA 1
ATOM 2543 C C . VAL A 1 326 ? -37.758 8.044 -1.746 1.00 32.66 326 VAL A C 1
ATOM 2545 O O . VAL A 1 326 ? -38.892 7.688 -2.074 1.00 32.66 326 VAL A O 1
ATOM 2548 N N . LEU A 1 327 ? -37.002 8.775 -2.575 1.00 28.70 327 LEU A N 1
ATOM 2549 C CA . LEU A 1 327 ? -37.461 9.212 -3.905 1.00 28.70 327 LEU A CA 1
ATOM 2550 C C . LEU A 1 327 ? -37.598 8.049 -4.906 1.00 28.70 327 LEU A C 1
ATOM 2552 O O . LEU A 1 327 ? -38.416 8.132 -5.822 1.00 28.70 327 LEU A O 1
ATOM 2556 N N . SER A 1 328 ? -36.888 6.931 -4.706 1.00 33.88 328 SER A N 1
ATOM 2557 C CA . SER A 1 328 ? -37.090 5.710 -5.507 1.00 33.88 328 SER A CA 1
ATOM 2558 C C . SER A 1 328 ? -38.343 4.904 -5.121 1.00 33.88 328 SER A C 1
ATOM 2560 O O . SER A 1 328 ? -38.810 4.083 -5.912 1.00 33.88 328 SER A O 1
ATOM 2562 N N . PHE A 1 329 ? -38.913 5.152 -3.933 1.00 31.38 329 PHE A N 1
ATOM 2563 C CA . PHE A 1 329 ? -40.098 4.451 -3.421 1.00 31.38 329 PHE A CA 1
ATOM 2564 C C . PHE A 1 329 ? -41.422 5.194 -3.663 1.00 31.38 329 PHE A C 1
ATOM 2566 O O . PHE A 1 329 ? -42.477 4.588 -3.501 1.00 31.38 329 PHE A O 1
ATOM 2573 N N . GLN A 1 330 ? -41.396 6.465 -4.085 1.00 32.12 330 GLN A N 1
ATOM 2574 C CA . GLN A 1 330 ? -42.609 7.230 -4.427 1.00 32.12 330 GLN A CA 1
ATOM 2575 C C . GLN A 1 330 ? -42.917 7.329 -5.933 1.00 32.12 330 GLN A C 1
ATOM 2577 O O . GLN A 1 330 ? -43.920 7.932 -6.296 1.00 32.12 330 GLN A O 1
ATOM 2582 N N . ASN A 1 331 ? -42.122 6.702 -6.807 1.00 38.41 331 ASN A N 1
ATOM 2583 C CA . ASN A 1 331 ? -42.395 6.623 -8.253 1.00 38.41 331 ASN A CA 1
ATOM 2584 C C . ASN A 1 331 ? -42.538 5.171 -8.751 1.00 38.41 331 ASN A C 1
ATOM 2586 O O . ASN A 1 331 ? -41.924 4.762 -9.741 1.00 38.41 331 ASN A O 1
ATOM 2590 N N . LYS A 1 332 ? -43.375 4.391 -8.061 1.00 37.06 332 LYS A N 1
ATOM 2591 C CA . LYS A 1 332 ? -43.970 3.152 -8.570 1.00 37.06 332 LYS A CA 1
ATOM 2592 C C . LYS A 1 332 ? -45.436 3.065 -8.186 1.00 37.06 332 LYS A C 1
ATOM 2594 O O . LYS A 1 332 ? -45.753 3.432 -7.037 1.00 37.06 332 LYS A O 1
#

Organism: Halocaridina rubra (NCBI:txid373956)

Sequence (332 aa):
CNCNPAGVLETFAGCGNAPEGELCECKERVTGRICDKCRPLFWNLQKGNPLGCEDCGCSTAGTVGGIATCDDKTGQCFCKKDVFSRRCNECKDGTYNLQEDNIFGCIGCNCNKGGSVDNVCDKNTGKCRCRPRVTGQRCDQPLKLHYFPTLYQLQYEAEDGRTPQNTAVRFGYDEEVYPGYSWRGYAVFSEIQKEIINDVYIEKPSLYRMIISYHNPGSNTVLGKIKITPDDPSDSEQEVDVHFRPTSGPKLMTVVIVPGDFPVPLVMNPGRWSISIMNNQNLFLILPLNVDLLFHEDSLLVSDVFHDLLSSLSPFWISWQLQESVLSFQNK

Nearest PDB structures (foldseek):
  4aqs-assembly1_A  TM=7.099E-01  e=5.746E-11  Mus musculus
  5lf2-assembly2_B  TM=6.310E-01  e=1.603E-10  Rattus norvegicus
  8iq9-assembly1_B  TM=6.405E-01  e=1.447E-03  Klebsiella phage VLC6
  8iqe-assembly1_B  TM=5.885E-01  e=1.152E-03  Klebsiella phage VLC6
  8iqe-assembly1_A  TM=5.839E-01  e=1.088E-03  Klebsiella phage VLC6

Foldseek 3Di:
DQADLLFAAPPFPDPVPDDDPDAGHGAQQFDDSRRPFGHFQWADQGSPDNNRTDGLQADLLFAQVSRNGADRYQSAGHGAQQFDDSRRPFGHFQWADQGSPDNRRTHGLQADLQFALASGADRHQSAGHGDPQFDDSRSPHGHPPDDRDDLVVQWDWQQCWAAPVRHGFDFDADCVAANLDPDPGWGKAAQVGFKTKDKDFDAAWFFWWWKKKKADQDQAWFKKKKWKAFPDPVDDIDIAIDTHHHDPYIDIDIGDHPPDSHHDGDGDHGHMMMIMMGTHHTMIITGTGTGGPSRDDDDCVRPVVVVVSSCVSDPVNVVVVVVVVVVVVPPD

pLDDT: mean 78.78, std 18.79, range [27.31, 96.81]

InterPro domains:
  IPR002049 Laminin-type EGF domain [PF00053] (1-53)
  IPR002049 Laminin-type EGF domain [PF00053] (56-106)
  IPR002049 Laminin-type EGF domain [PF00053] (109-147)
  IPR002049 Laminin-type EGF domain [PS50027] (1-55)
  IPR002049 Laminin-type EGF domain [PS50027] (56-108)
  IPR002049 Laminin-type EGF domain [SM00180] (1-53)
  IPR002049 Laminin-type EGF domain [SM00180] (56-106)
  IPR002049 Laminin-type EGF domain [SM00180] (109-169)
  IPR002049 Laminin-type EGF domain [cd00055] (1-54)
  IPR002049 Laminin-type EGF domain [cd00055] (56-100)
  IPR002049 Laminin-type EGF domain [cd00055] (109-151)
  IPR050440 Laminin/Netrin Extracellular Matrix [PTHR10574] (52-156)

Mean predicted aligned error: 14.36 Å

Secondary structure (DSSP, 8-state):
----TTTB-TT---TTSSPTTPPP-B-TTEESTTS-EEPTTEE---TT-TTSSEE----TTTBGGG---B-TTT--B-B-TTEESTTS-EEPTTEE---SS-TTSSEE----TTTEEEEEE-TTT--EEEPTTEESSSS-EEPTT-----GGGG---GGGSB-TTSPBPPEE--TTTSTT--TT-EEEEBTTB-EEEEEEEE-S-EEEEEEEEEE--SSSPEEEEEEEEESSTTSPPEEEEEEE---SS-EEEE-B-TTS--B--EEE-SEEEEEEEE--S-EEEE---EEEGGG--TTSHHHHHHHHHHHHS-HHHHHHHHHHHHHTTS--